Protein AF-A0A7S4MTE2-F1 (afdb_monomer)

Nearest PDB structures (foldseek):
  4dci-assembly1_B  TM=8.192E-01  e=6.283E+00  Parasynechococcus marenigrum WH 8102
  7nhn-assembly1_0  TM=3.299E-01  e=8.588E+00  Listeria monocytogenes EGD-e

Radius of gyration: 29.25 Å; Cα contacts (8 Å, |Δi|>4): 248; chains: 1; bounding box: 65×79×80 Å

Foldseek 3Di:
DDDDDDDDDDDDDDDDDDDDDDDDDDDDDDDDDDDDDDDDDDDDDDDDDDDDPPPDDDPPDPFDKFKFFWQDADQVQQKGFTQTPDQPDPPDGSVRGAIEGLVQAFEDPLVCVVVDPQGFIDDGGFMWMWGWDQDPVNPGIHTHHIDHPVSHGGFSDDPCQLVVLLVVLVVVLVVVLVVLVPDPVDDDPVVSVVSNVVSVVVSVVVSVVRVVVNVSSVVVSVVVPD

Sequence (226 aa):
DDCCCRSFAPLTHSASCGLFGPAIMIALTLQSVRFIAVRGFAARPSIAKCAAYSSSSITLSSAPEHNGRVKFFDRSKAYGFILPDEPEVVGVSAREGVFVHYNSIVHADDGLDDLGPFHPYLVRGERVRFSVEADEDGKGNRAQNVTFEDGSIVPTIRSGYAKGIAKSKKQRLGGLLLDFISDESVQTDEELLGKIREAAVSTQVEITLAEEREKKSLEVSSDSLE

Mean predicted aligned error: 15.89 Å

Solvent-accessible surface area (backbone atoms only — not comparable to full-atom values): 14418 Å² total; per-residue (Å²): 138,82,89,86,86,84,82,87,86,89,87,88,81,88,85,87,86,79,91,79,88,79,89,82,83,80,81,81,80,87,75,85,82,78,88,80,88,82,82,86,88,84,83,85,83,87,82,88,80,93,76,80,92,67,94,68,78,90,75,92,63,95,57,67,75,44,54,27,32,29,66,41,47,42,76,91,76,42,36,34,34,32,24,43,73,54,60,81,48,85,96,42,53,42,85,76,38,39,39,36,44,42,91,26,42,40,54,70,87,76,81,48,78,88,79,47,96,73,62,48,69,64,57,64,67,40,58,29,25,27,26,69,40,74,40,94,85,69,84,46,54,32,42,30,68,30,24,30,70,89,66,45,67,39,55,56,66,53,93,60,49,33,58,52,50,39,50,53,48,54,55,50,48,54,51,53,53,52,52,60,74,66,40,83,84,64,87,45,72,68,59,51,53,48,53,53,49,52,54,50,52,54,49,48,52,56,36,52,54,35,44,51,48,47,51,54,55,54,55,62,67,61,67,77,78,120

Structure (mmCIF, N/CA/C/O backbone):
data_AF-A0A7S4MTE2-F1
#
_entry.id   AF-A0A7S4MTE2-F1
#
loop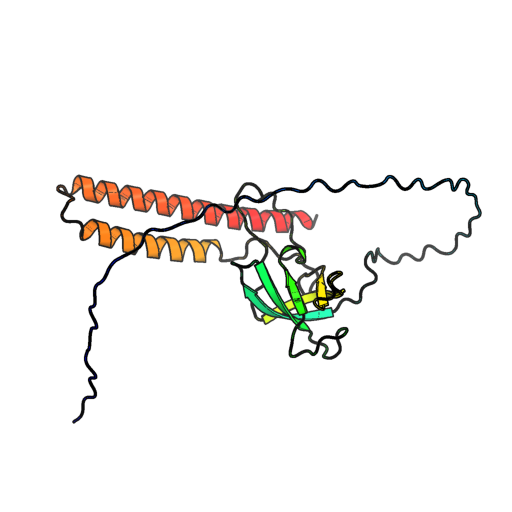_
_atom_site.group_PDB
_atom_site.id
_atom_site.type_symbol
_atom_site.label_atom_id
_atom_site.label_alt_id
_atom_site.label_comp_id
_atom_site.label_asym_id
_atom_site.label_entity_id
_atom_site.label_seq_id
_atom_site.pdbx_PDB_ins_code
_atom_site.Cartn_x
_atom_site.Cartn_y
_atom_site.Cartn_z
_atom_site.occupancy
_atom_site.B_iso_or_equiv
_atom_site.auth_seq_id
_atom_site.auth_comp_id
_atom_site.auth_asym_id
_atom_site.auth_atom_id
_atom_site.pdbx_PDB_model_num
ATOM 1 N N . ASP A 1 1 ? -10.803 -45.012 16.546 1.00 43.34 1 ASP A N 1
ATOM 2 C CA . ASP A 1 1 ? -9.537 -45.503 15.983 1.00 43.34 1 ASP A CA 1
ATOM 3 C C . ASP A 1 1 ? -8.706 -44.337 15.471 1.00 43.34 1 ASP A C 1
ATOM 5 O O . ASP A 1 1 ? -8.995 -43.783 14.420 1.00 43.34 1 ASP A O 1
ATOM 9 N N . ASP A 1 2 ? -7.787 -43.931 16.356 1.00 43.38 2 ASP A N 1
ATOM 10 C CA . ASP A 1 2 ? -6.545 -43.142 16.199 1.00 43.38 2 ASP A CA 1
ATOM 11 C C . ASP A 1 2 ? -6.641 -41.760 15.516 1.00 43.38 2 ASP A C 1
ATOM 13 O O . ASP A 1 2 ? -6.731 -41.654 14.301 1.00 43.38 2 ASP A O 1
ATOM 17 N N . CYS A 1 3 ? -6.683 -40.601 16.192 1.00 40.84 3 CYS A N 1
ATOM 18 C CA . CYS A 1 3 ? -5.944 -40.067 17.353 1.00 40.84 3 CYS A CA 1
ATOM 19 C C . CYS A 1 3 ? -4.416 -39.940 17.151 1.00 40.84 3 CYS A C 1
ATOM 21 O O . CYS A 1 3 ? -3.658 -40.840 17.486 1.00 40.84 3 CYS A O 1
ATOM 23 N N . CYS A 1 4 ? -3.957 -38.767 16.693 1.00 47.03 4 CYS A N 1
ATOM 24 C CA . CYS A 1 4 ? -2.561 -38.323 16.807 1.00 47.03 4 CYS A CA 1
ATOM 25 C C . CYS A 1 4 ? -2.506 -36.934 17.460 1.00 47.03 4 CYS A C 1
ATOM 27 O O . CYS A 1 4 ? -2.403 -35.903 16.799 1.00 47.03 4 CYS A O 1
ATOM 29 N N . CYS A 1 5 ? -2.581 -36.931 18.791 1.00 44.34 5 CYS A N 1
ATOM 30 C CA . CYS A 1 5 ? -2.112 -35.843 19.639 1.00 44.34 5 CYS A CA 1
ATOM 31 C C . CYS A 1 5 ? -0.582 -35.932 19.762 1.00 44.34 5 CYS A C 1
ATOM 33 O O . CYS A 1 5 ? -0.048 -37.005 20.045 1.00 44.34 5 CYS A O 1
ATOM 35 N N . ARG A 1 6 ? 0.132 -34.810 19.625 1.00 48.81 6 ARG A N 1
ATOM 36 C CA . ARG A 1 6 ? 1.510 -34.688 20.118 1.00 48.81 6 ARG A CA 1
ATOM 37 C C . ARG A 1 6 ? 1.606 -33.492 21.053 1.00 48.81 6 ARG A C 1
ATOM 39 O O . ARG A 1 6 ? 1.432 -32.348 20.648 1.00 48.81 6 ARG A O 1
ATOM 46 N N . SER A 1 7 ? 1.846 -33.825 22.313 1.00 53.12 7 SER A N 1
ATOM 47 C CA . SER A 1 7 ? 1.972 -32.937 23.458 1.00 53.12 7 SER A CA 1
ATOM 48 C C . SER A 1 7 ? 3.423 -32.491 23.677 1.00 53.12 7 SER A C 1
ATOM 50 O O . SER A 1 7 ? 4.348 -33.263 23.447 1.00 53.12 7 SER A O 1
ATOM 52 N N . PHE A 1 8 ? 3.552 -31.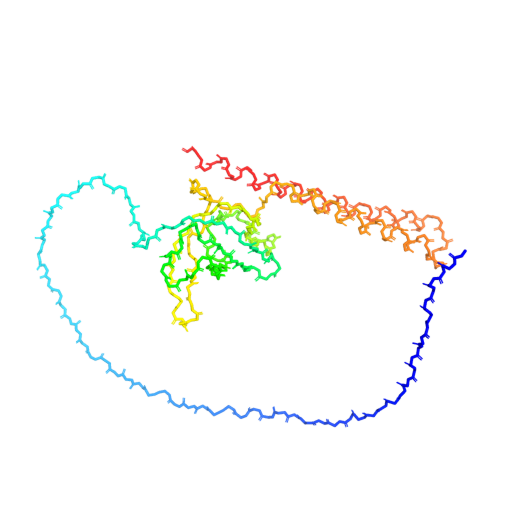258 24.176 1.00 43.00 8 PHE A N 1
ATOM 53 C CA . PHE A 1 8 ? 4.426 -30.777 25.260 1.00 43.00 8 PHE A CA 1
ATOM 54 C C . PHE A 1 8 ? 5.919 -31.154 25.330 1.00 43.00 8 PHE A C 1
ATOM 56 O O . PHE A 1 8 ? 6.275 -32.298 25.593 1.00 43.00 8 PHE A O 1
ATOM 63 N N . ALA A 1 9 ? 6.758 -30.110 25.383 1.00 50.19 9 ALA A N 1
ATOM 64 C CA . ALA A 1 9 ? 7.721 -29.911 26.476 1.00 50.19 9 ALA A CA 1
ATOM 65 C C . ALA A 1 9 ? 8.113 -28.415 26.604 1.00 50.19 9 ALA A C 1
ATOM 67 O O . ALA A 1 9 ? 8.412 -27.791 25.583 1.00 50.19 9 ALA A O 1
ATOM 68 N N . PRO A 1 10 ? 8.137 -27.833 27.821 1.00 57.53 10 PRO A N 1
ATOM 69 C CA . PRO A 1 10 ? 8.705 -26.516 28.099 1.00 57.53 10 PRO A CA 1
ATOM 70 C C . PRO A 1 10 ? 10.166 -26.642 28.568 1.00 57.53 10 PRO A C 1
ATOM 72 O O . PRO A 1 10 ? 10.510 -27.567 29.301 1.00 57.53 10 PRO A O 1
ATOM 75 N N . LEU A 1 11 ? 11.023 -25.691 28.190 1.00 57.66 11 LEU A N 1
ATOM 76 C CA . LEU A 1 11 ? 12.369 -25.548 28.753 1.00 57.66 11 LEU A CA 1
ATOM 77 C C . LEU A 1 11 ? 12.493 -24.194 29.454 1.00 57.66 11 LEU A C 1
ATOM 79 O O . LEU A 1 11 ? 12.465 -23.138 28.829 1.00 57.66 11 LEU A O 1
ATOM 83 N N . THR A 1 12 ? 12.623 -24.266 30.774 1.00 58.47 12 THR A N 1
ATOM 84 C CA . THR A 1 12 ? 12.989 -23.192 31.700 1.00 58.47 12 THR A CA 1
ATOM 85 C C . THR A 1 12 ? 14.480 -23.281 32.020 1.00 58.47 12 THR A C 1
ATOM 87 O O . THR A 1 12 ? 14.890 -24.339 32.468 1.00 58.47 12 THR A O 1
ATOM 90 N N . HIS A 1 13 ? 15.255 -22.202 31.877 1.00 51.62 13 HIS A N 1
ATOM 91 C CA . HIS A 1 13 ? 16.518 -21.880 32.587 1.00 51.62 13 HIS A CA 1
ATOM 92 C C . HIS A 1 13 ? 16.796 -20.390 32.261 1.00 51.62 13 HIS A C 1
ATOM 94 O O . HIS A 1 13 ? 16.795 -20.035 31.089 1.00 51.62 13 HIS A O 1
ATOM 100 N N . SER A 1 14 ? 16.738 -19.417 33.182 1.00 47.09 14 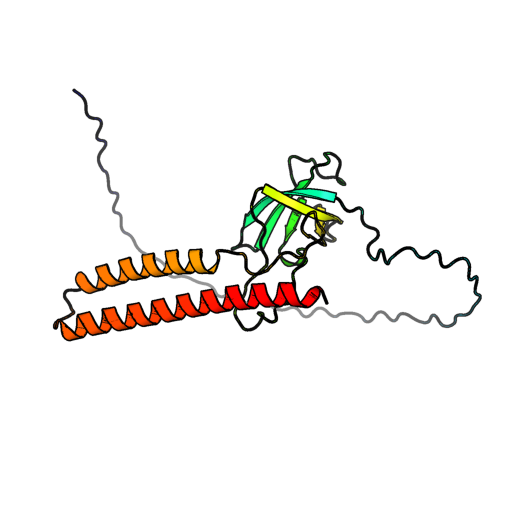SER A N 1
ATOM 101 C CA . SER A 1 14 ? 17.604 -19.110 34.341 1.00 47.09 14 SER A CA 1
ATOM 102 C C . SER A 1 14 ? 19.050 -18.727 33.978 1.00 47.09 14 SER A C 1
ATOM 104 O O . SER A 1 14 ? 19.673 -19.428 33.189 1.00 47.09 14 SER A O 1
ATOM 106 N N . ALA A 1 15 ? 19.556 -17.683 34.663 1.00 45.25 15 ALA A N 1
ATOM 107 C CA . ALA A 1 15 ? 20.905 -17.071 34.674 1.00 45.25 15 ALA A CA 1
ATOM 108 C C . ALA A 1 15 ? 21.107 -15.907 33.669 1.00 45.25 15 ALA A C 1
ATOM 110 O O . ALA A 1 15 ? 21.032 -16.107 32.466 1.00 45.25 15 ALA A O 1
ATOM 111 N N . SER A 1 16 ? 21.161 -14.625 34.067 1.00 43.81 16 SER A N 1
ATOM 112 C CA . SER A 1 16 ? 22.117 -13.880 34.923 1.00 43.81 16 SER A CA 1
ATOM 113 C C . SER A 1 16 ? 23.414 -13.442 34.220 1.00 43.81 16 SER A C 1
ATOM 115 O O . SER A 1 16 ? 24.057 -14.261 33.574 1.00 43.81 16 SER A O 1
ATOM 117 N N . CYS A 1 17 ? 23.837 -12.207 34.538 1.00 35.25 17 CYS A N 1
ATOM 118 C CA . CYS A 1 17 ? 25.216 -11.673 34.588 1.00 35.25 17 CYS A CA 1
ATOM 119 C C . CYS A 1 17 ? 25.735 -10.754 33.460 1.00 35.25 17 CYS A C 1
ATOM 121 O O . CYS A 1 17 ? 25.677 -11.083 32.283 1.00 35.25 17 CYS A O 1
ATOM 123 N N . GLY A 1 18 ? 26.377 -9.659 33.915 1.00 39.78 18 GLY A N 1
ATOM 124 C CA . GLY A 1 18 ? 27.396 -8.842 33.222 1.00 39.78 18 GLY A CA 1
ATOM 125 C C . GLY A 1 18 ? 26.823 -7.656 32.439 1.00 39.78 18 GLY A C 1
ATOM 126 O O . GLY A 1 18 ? 26.222 -7.874 31.402 1.00 39.78 18 GLY A O 1
ATOM 127 N N . LEU A 1 19 ? 26.879 -6.378 32.847 1.00 49.88 19 LEU A N 1
ATOM 128 C CA . LEU A 1 19 ? 28.029 -5.563 33.282 1.00 49.88 19 LEU A CA 1
ATOM 129 C C . LEU A 1 19 ? 29.268 -5.785 32.399 1.00 49.88 19 LEU A C 1
ATOM 131 O O . LEU A 1 19 ? 29.894 -6.829 32.514 1.00 49.88 19 LEU A O 1
ATOM 135 N N . PHE A 1 20 ? 29.582 -4.801 31.544 1.00 40.59 20 PHE A N 1
ATOM 136 C CA . PHE A 1 20 ? 30.893 -4.163 31.284 1.00 40.59 20 PHE A CA 1
ATOM 137 C C . PHE A 1 20 ? 30.905 -3.493 29.886 1.00 40.59 20 PHE A C 1
ATOM 139 O O . PHE A 1 20 ? 30.390 -4.053 28.927 1.00 40.59 20 PHE A O 1
ATOM 146 N N . GLY A 1 21 ? 31.432 -2.257 29.817 1.00 41.44 21 GLY A N 1
ATOM 147 C CA . GLY A 1 21 ? 31.442 -1.340 28.655 1.00 41.44 21 GLY A CA 1
ATOM 148 C C . GLY A 1 21 ? 32.380 -1.740 27.493 1.00 41.44 21 GLY A C 1
ATOM 149 O O . GLY A 1 21 ? 32.611 -2.933 27.332 1.00 41.44 21 GLY A O 1
ATOM 150 N N . PRO A 1 22 ? 32.957 -0.815 26.681 1.00 56.94 22 PRO A N 1
ATOM 151 C CA . PRO A 1 22 ? 33.240 0.600 26.951 1.00 56.94 22 PRO A CA 1
ATOM 152 C C . PRO A 1 22 ? 32.769 1.606 25.875 1.00 56.94 22 PRO A C 1
ATOM 154 O O . PRO A 1 22 ? 32.421 1.272 24.745 1.00 56.94 22 PRO A O 1
ATOM 157 N N . ALA A 1 23 ? 32.822 2.880 26.271 1.00 44.94 23 ALA A N 1
ATOM 158 C CA . ALA A 1 23 ? 32.661 4.060 25.435 1.00 44.94 23 ALA A CA 1
ATOM 159 C C . ALA A 1 23 ? 33.652 4.072 24.257 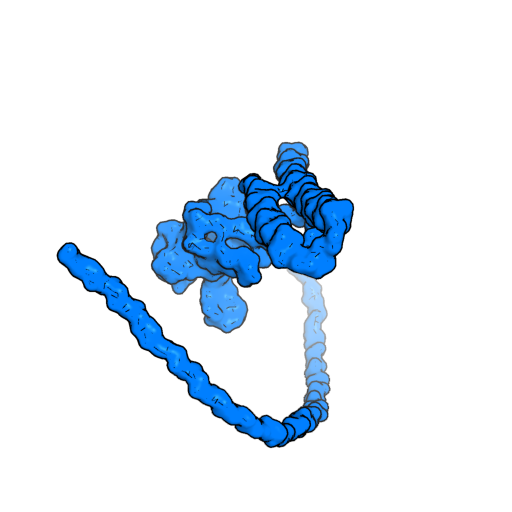1.00 44.94 23 ALA A C 1
ATOM 161 O O . ALA A 1 23 ? 34.869 4.028 24.444 1.00 44.94 23 ALA A O 1
ATOM 162 N N . ILE A 1 24 ? 33.114 4.179 23.044 1.00 46.19 24 ILE A N 1
ATOM 163 C CA . ILE A 1 24 ? 33.883 4.379 21.817 1.00 46.19 24 ILE A CA 1
ATOM 164 C C . ILE A 1 24 ? 34.083 5.888 21.643 1.00 46.19 24 ILE A C 1
ATOM 166 O O . ILE A 1 24 ? 33.182 6.614 21.230 1.00 46.19 24 ILE A O 1
ATOM 170 N N . MET A 1 25 ? 35.280 6.355 21.996 1.00 43.59 25 MET A N 1
ATOM 171 C CA . MET A 1 25 ? 35.788 7.683 21.655 1.00 43.59 25 MET A CA 1
ATOM 172 C C . MET A 1 25 ? 36.125 7.710 20.160 1.00 43.59 25 MET A C 1
ATOM 174 O O . MET A 1 25 ? 37.144 7.165 19.739 1.00 43.59 25 MET A O 1
ATOM 178 N N . ILE A 1 26 ? 35.267 8.334 19.352 1.00 55.59 26 ILE A N 1
ATOM 179 C CA . ILE A 1 26 ? 35.536 8.581 17.932 1.00 55.59 26 ILE A CA 1
ATOM 180 C C . ILE A 1 26 ? 36.350 9.874 17.822 1.00 55.59 26 ILE A C 1
ATOM 182 O O . ILE A 1 26 ? 35.836 10.974 18.018 1.00 55.59 26 ILE A O 1
ATOM 186 N N . ALA A 1 27 ? 37.639 9.728 17.518 1.00 45.78 27 ALA A N 1
ATOM 187 C CA . ALA A 1 27 ? 38.525 10.823 17.151 1.00 45.78 27 ALA A CA 1
ATOM 188 C C . ALA A 1 27 ? 38.209 11.284 15.716 1.00 45.78 27 ALA A C 1
ATOM 190 O O . ALA A 1 27 ? 38.446 10.557 14.753 1.00 45.78 27 ALA A O 1
ATOM 191 N N . LEU A 1 28 ? 37.673 12.496 15.573 1.00 49.16 28 LEU A N 1
ATOM 192 C CA . LEU A 1 28 ? 37.482 13.157 14.282 1.00 49.16 28 LEU A CA 1
ATOM 193 C C . LEU A 1 28 ? 38.792 13.829 13.857 1.00 49.16 28 LEU A C 1
ATOM 195 O O . LEU A 1 28 ? 39.159 14.891 14.359 1.00 49.16 28 LEU A O 1
ATOM 199 N N . THR A 1 29 ? 39.504 13.211 12.919 1.00 50.41 29 THR A N 1
ATOM 200 C CA . THR A 1 29 ? 40.633 13.836 12.224 1.00 50.41 29 THR A CA 1
ATOM 201 C C . THR A 1 29 ? 40.115 14.718 11.092 1.00 50.41 29 THR A C 1
ATOM 203 O O . THR A 1 29 ? 39.653 14.222 10.066 1.00 50.41 29 THR A O 1
ATOM 206 N N . LEU A 1 30 ? 40.209 16.035 11.281 1.00 50.91 30 LEU A N 1
ATOM 207 C CA . LEU A 1 30 ? 40.003 17.050 10.247 1.00 50.91 30 LEU A CA 1
ATOM 208 C C . LEU A 1 30 ? 41.128 16.951 9.207 1.00 50.91 30 LEU A C 1
ATOM 210 O O . LEU A 1 30 ? 42.258 17.365 9.463 1.00 50.91 30 LEU A O 1
ATOM 214 N N . GLN A 1 31 ? 40.824 16.392 8.036 1.00 51.88 31 GLN A N 1
ATOM 215 C CA . GLN A 1 31 ? 41.716 16.411 6.880 1.00 51.88 31 GLN A CA 1
ATOM 216 C C . GLN A 1 31 ? 41.381 17.584 5.956 1.00 51.88 31 GLN A C 1
ATOM 218 O O . GLN A 1 31 ? 40.255 17.762 5.497 1.00 51.88 31 GLN A O 1
ATOM 223 N N . SER A 1 32 ? 42.415 18.385 5.716 1.00 48.09 32 SER A N 1
ATOM 224 C CA . SER A 1 32 ? 42.468 19.565 4.865 1.00 48.09 32 SER A CA 1
ATOM 225 C C . SER A 1 32 ? 42.011 19.300 3.431 1.00 48.09 32 SER A C 1
ATOM 227 O O . SER A 1 32 ? 42.613 18.496 2.720 1.00 48.09 32 SER A O 1
ATOM 229 N N . VAL A 1 33 ? 41.032 20.073 2.959 1.00 53.56 33 VAL A N 1
ATOM 230 C CA . VAL A 1 33 ? 40.687 20.145 1.535 1.00 53.56 33 VAL A CA 1
ATOM 231 C C . VAL A 1 33 ? 41.508 21.261 0.890 1.00 53.56 33 VAL A C 1
ATOM 233 O O . VAL A 1 33 ? 41.420 22.430 1.265 1.00 53.56 33 VAL A O 1
ATOM 236 N N . ARG A 1 34 ? 42.358 20.879 -0.067 1.00 48.22 34 ARG A N 1
ATOM 237 C CA . ARG A 1 34 ? 43.147 21.793 -0.897 1.00 48.22 34 ARG A CA 1
ATOM 238 C C . ARG A 1 34 ? 42.258 22.395 -1.987 1.00 48.22 34 ARG A C 1
ATOM 240 O O . ARG A 1 34 ? 41.641 21.669 -2.758 1.00 48.22 34 ARG A O 1
ATOM 247 N N . PHE A 1 35 ? 42.252 23.723 -2.060 1.00 36.75 35 PHE A N 1
ATOM 248 C CA . PHE A 1 35 ? 41.697 24.513 -3.158 1.00 36.75 35 PHE A CA 1
ATOM 249 C C . PHE A 1 35 ? 42.414 24.178 -4.475 1.00 36.75 35 PHE A C 1
ATOM 251 O O . PHE A 1 35 ? 43.616 24.413 -4.605 1.00 36.75 35 PHE A O 1
ATOM 258 N N . ILE A 1 36 ? 41.672 23.674 -5.463 1.00 47.00 36 ILE A N 1
ATOM 259 C CA . ILE A 1 36 ? 42.116 23.607 -6.860 1.00 47.00 36 ILE A CA 1
ATOM 260 C C . ILE A 1 36 ? 41.435 24.752 -7.608 1.00 47.00 36 ILE A C 1
ATOM 262 O O . ILE A 1 36 ? 40.215 24.793 -7.749 1.00 47.00 36 ILE A O 1
ATOM 266 N N . ALA A 1 37 ? 42.248 25.704 -8.061 1.00 42.09 37 ALA A N 1
ATOM 267 C CA . ALA A 1 37 ? 41.842 26.807 -8.915 1.00 42.09 37 ALA A CA 1
ATOM 268 C C . ALA A 1 37 ? 41.703 26.325 -10.367 1.00 42.09 37 ALA A C 1
ATOM 270 O O . ALA A 1 37 ? 42.679 25.860 -10.956 1.00 42.09 37 ALA A O 1
ATOM 271 N N . VAL A 1 38 ? 40.521 26.490 -10.965 1.00 44.06 38 VAL A N 1
ATOM 272 C CA . VAL A 1 38 ? 40.316 26.325 -12.411 1.00 44.06 38 VAL A CA 1
ATOM 273 C C . VAL A 1 38 ? 40.158 27.707 -13.034 1.00 44.06 38 VAL A C 1
ATOM 275 O O . VAL A 1 38 ? 39.248 28.467 -12.710 1.00 44.06 38 VAL A O 1
ATOM 278 N N . ARG A 1 39 ? 41.103 28.045 -13.912 1.00 41.47 39 ARG A N 1
ATOM 279 C CA . ARG A 1 39 ? 41.103 29.258 -14.729 1.00 41.47 39 ARG A CA 1
ATOM 280 C C . ARG A 1 39 ? 40.249 29.049 -15.982 1.00 41.47 39 ARG A C 1
ATOM 282 O O . ARG A 1 39 ? 40.490 28.110 -16.725 1.00 41.47 39 ARG A O 1
ATOM 289 N N . GLY A 1 40 ? 39.352 30.006 -16.222 1.00 41.69 40 GLY A N 1
ATOM 290 C CA . GLY A 1 40 ? 39.133 30.671 -17.510 1.00 41.69 40 GLY A CA 1
ATOM 291 C C . GLY A 1 40 ? 38.648 29.841 -18.699 1.00 41.69 40 GLY A C 1
ATOM 292 O O . GLY A 1 40 ? 39.446 29.216 -19.385 1.00 41.69 40 GLY A O 1
ATOM 293 N N . PHE A 1 41 ? 37.377 30.016 -19.067 1.00 37.34 41 PHE A N 1
ATOM 294 C CA . PHE A 1 41 ? 36.973 29.940 -20.469 1.00 37.34 41 PHE A CA 1
ATOM 295 C C . PHE A 1 41 ? 35.882 30.977 -20.738 1.00 37.34 41 PHE A C 1
ATOM 297 O O . PHE A 1 41 ? 34.762 30.878 -20.241 1.00 37.34 41 PHE A O 1
ATOM 304 N N . ALA A 1 42 ? 36.252 32.020 -21.475 1.00 45.31 42 ALA A N 1
ATOM 305 C CA . ALA A 1 42 ? 35.349 33.050 -21.954 1.00 45.31 42 ALA A CA 1
ATOM 306 C C . ALA A 1 42 ? 35.087 32.857 -23.455 1.00 45.31 42 ALA A C 1
ATOM 308 O O . ALA A 1 42 ? 35.985 32.465 -24.195 1.00 45.31 42 ALA A O 1
ATOM 309 N N . ALA A 1 43 ? 33.877 33.260 -23.852 1.00 37.84 43 ALA A N 1
ATOM 310 C CA . ALA A 1 43 ? 33.432 33.677 -25.187 1.00 37.84 43 ALA A CA 1
ATOM 311 C C . ALA A 1 43 ? 32.888 32.621 -26.187 1.00 37.84 43 ALA A C 1
ATOM 313 O O . ALA A 1 43 ? 33.606 31.901 -26.872 1.00 37.84 43 ALA A O 1
ATOM 314 N N . ARG A 1 44 ? 31.551 32.668 -26.318 1.00 44.00 44 ARG A N 1
ATOM 315 C CA . ARG A 1 44 ? 30.703 32.490 -27.528 1.00 44.00 44 ARG A CA 1
ATOM 316 C C . ARG A 1 44 ? 31.034 33.582 -28.590 1.00 44.00 44 ARG A C 1
ATOM 318 O O . ARG A 1 44 ? 31.591 34.586 -28.142 1.00 44.00 44 ARG A O 1
ATOM 325 N N . PRO A 1 45 ? 30.651 33.515 -29.905 1.00 54.75 45 PRO A N 1
ATOM 326 C CA . PRO A 1 45 ? 29.265 33.251 -30.369 1.00 54.75 45 PRO A CA 1
ATOM 327 C C . PRO A 1 45 ? 28.992 32.699 -31.804 1.00 54.75 45 PRO A C 1
ATOM 329 O O . PRO A 1 45 ? 29.839 32.727 -32.685 1.00 54.75 45 PRO A O 1
ATOM 332 N N . SER A 1 46 ? 27.701 32.363 -32.021 1.00 45.59 46 SER A N 1
ATOM 333 C CA . SER A 1 46 ? 26.891 32.351 -33.274 1.00 45.59 46 SER A CA 1
ATOM 334 C C . SER A 1 46 ? 27.308 31.379 -34.401 1.00 45.59 46 SER A C 1
ATOM 336 O O . SER A 1 46 ? 28.482 31.178 -34.645 1.00 45.59 46 SER A O 1
ATOM 338 N N . ILE A 1 47 ? 26.423 30.700 -35.142 1.00 52.53 47 ILE A N 1
ATOM 339 C CA . ILE A 1 47 ? 25.323 31.204 -35.983 1.00 52.53 47 ILE A CA 1
ATOM 340 C C . ILE A 1 47 ? 24.271 30.096 -36.187 1.00 52.53 47 ILE A C 1
ATOM 342 O O . ILE A 1 47 ? 24.574 28.906 -36.223 1.00 52.53 47 ILE A O 1
ATOM 346 N N . ALA A 1 48 ? 23.030 30.548 -36.342 1.00 49.62 48 ALA A N 1
ATOM 347 C CA . ALA A 1 48 ? 21.805 29.809 -36.593 1.00 49.62 48 ALA A CA 1
ATOM 348 C C . ALA A 1 48 ? 21.809 28.881 -37.823 1.00 49.62 48 ALA A C 1
ATOM 350 O O . ALA A 1 48 ? 22.347 29.207 -38.881 1.00 49.62 48 ALA A O 1
ATOM 351 N N . LYS A 1 49 ? 21.022 27.806 -37.719 1.00 44.34 49 LYS A N 1
ATOM 352 C CA . LYS A 1 49 ? 20.225 27.278 -38.831 1.00 44.34 49 LYS A CA 1
ATOM 353 C C . LYS A 1 49 ? 18.892 26.772 -38.287 1.00 44.34 49 LYS A C 1
ATOM 355 O O . LYS A 1 49 ? 18.819 25.719 -37.667 1.00 44.34 49 LYS A O 1
ATOM 360 N N . CYS A 1 50 ? 17.854 27.571 -38.510 1.00 38.66 50 CYS A N 1
ATOM 361 C CA . CYS A 1 50 ? 16.466 27.161 -38.374 1.00 38.66 50 CYS A CA 1
ATOM 362 C C . CYS A 1 50 ? 16.132 26.222 -39.537 1.00 38.66 50 CYS A C 1
ATOM 364 O O . CYS A 1 50 ? 16.269 26.611 -40.697 1.00 38.66 50 CYS A O 1
ATOM 366 N N . ALA A 1 51 ? 15.682 25.011 -39.231 1.00 45.22 51 ALA A N 1
ATOM 367 C CA . ALA A 1 51 ? 15.013 24.144 -40.185 1.00 45.22 51 ALA A CA 1
ATOM 368 C C . ALA A 1 51 ? 13.892 23.389 -39.461 1.00 45.22 51 ALA A C 1
ATOM 370 O O . ALA A 1 51 ? 14.143 22.692 -38.487 1.00 45.22 51 ALA A O 1
ATOM 371 N N . ALA A 1 52 ? 12.674 23.581 -39.973 1.00 44.62 52 ALA A N 1
ATOM 372 C CA . ALA A 1 52 ? 11.487 22.746 -39.804 1.00 44.62 52 ALA A CA 1
ATOM 373 C C . ALA A 1 52 ? 11.034 22.431 -38.364 1.00 44.62 52 ALA A C 1
ATOM 375 O O . ALA A 1 52 ? 11.332 21.383 -37.799 1.00 44.62 52 ALA A O 1
ATOM 376 N N . TYR A 1 53 ? 10.178 23.307 -37.831 1.00 45.09 53 TYR A N 1
ATOM 377 C CA . TYR A 1 53 ? 9.216 22.959 -36.786 1.00 45.09 53 TYR A CA 1
ATOM 378 C C . TYR A 1 53 ? 8.148 22.045 -37.408 1.00 45.09 53 TYR A C 1
ATOM 380 O O . TYR A 1 53 ? 7.132 22.504 -37.926 1.00 45.09 53 TYR A O 1
ATOM 388 N N . SER A 1 54 ? 8.448 20.748 -37.455 1.00 53.25 54 SER A N 1
ATOM 389 C CA . SER A 1 54 ? 7.437 19.704 -37.592 1.00 53.25 54 SER A CA 1
ATOM 390 C C . SER A 1 54 ? 6.749 19.591 -36.241 1.00 53.25 54 SER A C 1
ATOM 392 O O . SER A 1 54 ? 7.410 19.327 -35.239 1.00 53.25 54 SER A O 1
ATOM 394 N N . SER A 1 55 ? 5.444 19.833 -36.216 1.00 56.19 55 SER A N 1
ATOM 395 C CA . SER A 1 55 ? 4.575 19.748 -35.045 1.00 56.19 55 SER A CA 1
ATOM 396 C C . SER A 1 55 ? 4.486 18.305 -34.537 1.00 56.19 55 SER A C 1
ATOM 398 O O . SER A 1 55 ? 3.501 17.612 -34.768 1.00 56.19 55 SER A O 1
ATOM 400 N N . SER A 1 56 ? 5.534 17.848 -33.862 1.00 48.81 56 SER A N 1
ATOM 401 C CA . SER A 1 56 ? 5.539 16.617 -33.085 1.00 48.81 56 SER A CA 1
ATOM 402 C C . SER A 1 56 ? 5.595 17.019 -31.620 1.00 48.81 56 SER A C 1
ATOM 404 O O . SER A 1 56 ? 6.527 17.685 -31.172 1.00 48.81 56 SER A O 1
ATOM 406 N N . SER A 1 57 ? 4.527 16.669 -30.917 1.00 51.50 57 SER A N 1
ATOM 407 C CA . SER A 1 57 ? 4.329 16.798 -29.479 1.00 51.50 57 SER A CA 1
ATOM 408 C C . SER A 1 57 ? 5.590 16.493 -28.665 1.00 51.50 57 SER A C 1
ATOM 410 O O . SER A 1 57 ? 6.348 15.580 -28.975 1.00 51.50 57 SER A O 1
ATOM 412 N N . ILE A 1 58 ? 5.772 17.264 -27.600 1.00 47.75 58 ILE A N 1
ATOM 413 C CA . ILE A 1 58 ? 6.869 17.232 -26.632 1.00 47.75 58 ILE A CA 1
ATOM 414 C C . ILE A 1 58 ? 7.147 15.791 -26.150 1.00 47.75 58 ILE A C 1
ATOM 416 O O . ILE A 1 58 ? 6.404 15.261 -25.335 1.00 47.75 58 ILE A O 1
ATOM 420 N N . THR A 1 59 ? 8.230 15.162 -26.614 1.00 48.25 59 THR A N 1
ATOM 421 C CA . THR A 1 59 ? 8.797 13.938 -26.015 1.00 48.25 59 THR A CA 1
ATOM 422 C C . THR A 1 59 ? 10.042 14.321 -25.217 1.00 48.25 59 THR A C 1
ATOM 424 O O . THR A 1 59 ? 11.161 14.279 -25.728 1.00 48.25 59 THR A O 1
ATOM 427 N N . LEU A 1 60 ? 9.853 14.760 -23.972 1.00 50.47 60 LEU A N 1
ATOM 428 C CA . LEU A 1 60 ? 10.941 15.080 -23.040 1.00 50.47 60 LEU A CA 1
ATOM 429 C C . LEU A 1 60 ? 11.205 13.908 -22.079 1.00 50.47 60 LEU A C 1
ATOM 431 O O . LEU A 1 60 ? 11.108 14.045 -20.871 1.00 50.47 60 LEU A O 1
ATOM 435 N N . SER A 1 61 ? 11.556 12.750 -22.643 1.00 49.84 61 SER A N 1
ATOM 436 C CA . SER A 1 61 ? 12.592 11.837 -22.134 1.00 49.84 61 SER A CA 1
ATOM 437 C C . SER A 1 61 ? 12.904 10.861 -23.275 1.00 49.84 61 SER A C 1
ATOM 439 O O . SER A 1 61 ? 11.993 10.284 -23.861 1.00 49.84 61 SER A O 1
ATOM 441 N N . SER A 1 62 ? 14.161 10.735 -23.697 1.00 57.44 62 SER A N 1
ATOM 442 C CA . SER A 1 62 ? 14.523 9.903 -24.859 1.00 57.44 62 SER A CA 1
ATOM 443 C C . SER A 1 62 ? 14.706 8.422 -24.501 1.00 57.44 62 SER A C 1
ATOM 445 O O . SER A 1 62 ? 15.379 7.697 -25.237 1.00 57.44 62 SER A O 1
ATOM 447 N N . ALA A 1 63 ? 14.206 7.993 -23.340 1.00 69.69 63 ALA A N 1
ATOM 448 C CA . ALA A 1 63 ? 14.295 6.615 -22.888 1.00 69.69 63 ALA A CA 1
ATOM 449 C C . ALA A 1 63 ? 13.134 5.805 -23.491 1.00 69.69 63 ALA A C 1
ATOM 451 O O . ALA A 1 63 ? 12.009 6.305 -23.531 1.00 69.69 63 ALA A O 1
ATOM 452 N N . PRO A 1 64 ? 13.379 4.578 -23.980 1.00 85.00 64 PRO A N 1
ATOM 453 C CA . PRO A 1 64 ? 12.312 3.722 -24.480 1.00 85.00 64 PRO A CA 1
ATOM 454 C C . PRO A 1 64 ? 11.306 3.426 -23.360 1.00 85.00 64 PRO A C 1
ATOM 456 O O . PRO A 1 64 ? 11.680 3.032 -22.252 1.00 85.00 64 PRO A O 1
ATOM 459 N N . GLU A 1 65 ? 10.027 3.648 -23.654 1.00 89.88 65 GLU A N 1
ATOM 460 C CA . GLU A 1 65 ? 8.925 3.259 -22.780 1.00 89.88 65 GLU A CA 1
ATOM 461 C C . GLU A 1 65 ? 8.612 1.776 -22.982 1.00 89.88 65 GLU A C 1
ATOM 463 O O . GLU A 1 65 ? 8.574 1.273 -24.106 1.00 89.88 65 GLU A O 1
ATOM 468 N N . HIS A 1 66 ? 8.354 1.082 -21.881 1.00 92.81 66 HIS A N 1
ATOM 469 C CA . HIS A 1 66 ? 8.026 -0.331 -21.851 1.00 92.81 66 HIS A CA 1
ATOM 470 C C . HIS A 1 66 ? 6.733 -0.556 -21.073 1.00 92.81 66 HIS A C 1
ATOM 472 O O . HIS A 1 66 ? 6.421 0.156 -20.116 1.00 92.81 66 HIS A O 1
ATOM 478 N N . ASN A 1 67 ? 6.000 -1.594 -21.468 1.00 94.56 67 ASN A N 1
ATOM 479 C CA . ASN A 1 67 ? 4.822 -2.063 -20.751 1.00 94.56 67 ASN A CA 1
ATOM 480 C C . ASN A 1 67 ? 5.165 -3.306 -19.928 1.00 94.56 67 ASN A C 1
ATOM 482 O O . ASN A 1 67 ? 6.018 -4.122 -20.294 1.00 94.56 67 ASN A O 1
ATOM 486 N N . GLY A 1 68 ? 4.479 -3.469 -18.804 1.00 94.50 68 GLY A N 1
ATOM 487 C CA . GLY A 1 68 ? 4.664 -4.633 -17.95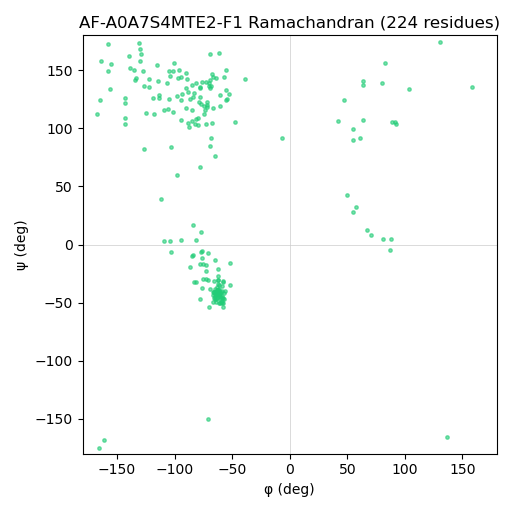8 1.00 94.50 68 GLY A CA 1
ATOM 488 C C . GLY A 1 68 ? 3.571 -4.818 -16.925 1.00 94.50 68 GLY A C 1
ATOM 489 O O . GLY A 1 68 ? 2.569 -4.102 -16.878 1.00 94.50 68 GLY A O 1
ATOM 490 N N . ARG A 1 69 ? 3.784 -5.820 -16.075 1.00 95.81 69 ARG A N 1
ATOM 491 C CA . ARG A 1 69 ? 2.888 -6.196 -14.988 1.00 95.81 69 ARG A CA 1
ATOM 492 C C . ARG A 1 69 ? 3.573 -6.167 -13.644 1.00 95.81 69 ARG A C 1
ATOM 494 O O . ARG A 1 69 ? 4.653 -6.719 -13.461 1.00 95.81 69 ARG A O 1
ATOM 501 N N . VAL A 1 70 ? 2.899 -5.602 -12.657 1.00 96.44 70 VAL A N 1
ATOM 502 C CA . VAL A 1 70 ? 3.424 -5.512 -11.293 1.00 96.44 70 VAL A CA 1
ATOM 503 C C . VAL A 1 70 ? 3.524 -6.911 -10.681 1.00 96.44 70 VAL A C 1
ATOM 505 O O . VAL A 1 70 ? 2.518 -7.598 -10.485 1.00 96.44 70 VAL A O 1
ATOM 508 N N . LYS A 1 71 ? 4.743 -7.341 -10.339 1.00 95.38 71 LYS A N 1
ATOM 509 C CA . LYS A 1 71 ? 5.002 -8.619 -9.657 1.00 95.38 71 LYS A CA 1
ATOM 510 C C . LYS A 1 71 ? 4.503 -8.559 -8.222 1.00 95.38 71 LYS A C 1
ATOM 512 O O . LYS A 1 71 ? 3.741 -9.417 -7.776 1.00 95.38 71 LYS A O 1
ATOM 517 N N . PHE A 1 72 ? 4.969 -7.544 -7.506 1.00 95.62 72 PHE A N 1
ATOM 518 C CA . PHE A 1 72 ? 4.579 -7.203 -6.149 1.00 95.62 72 PHE A CA 1
ATOM 519 C C . PHE A 1 72 ? 5.038 -5.778 -5.838 1.00 95.62 72 PHE A C 1
ATOM 521 O O . PHE A 1 72 ? 5.989 -5.282 -6.443 1.00 95.62 72 PHE A O 1
ATOM 528 N N . PHE A 1 73 ? 4.391 -5.160 -4.858 1.00 95.62 73 PHE A N 1
ATOM 529 C CA . PHE A 1 73 ? 4.789 -3.882 -4.287 1.00 95.62 73 PHE A CA 1
ATOM 530 C C . PHE A 1 73 ? 4.511 -3.930 -2.785 1.00 95.62 73 PHE A C 1
ATOM 532 O O . PHE A 1 73 ? 3.403 -4.274 -2.368 1.00 95.62 73 PHE A O 1
ATOM 539 N N . ASP A 1 74 ? 5.523 -3.645 -1.973 1.00 93.50 74 ASP A N 1
ATOM 540 C CA . ASP A 1 74 ? 5.398 -3.595 -0.520 1.00 93.50 74 ASP A CA 1
ATOM 541 C C . ASP A 1 74 ? 5.128 -2.150 -0.096 1.00 93.50 74 ASP A C 1
ATOM 543 O O . ASP A 1 74 ? 6.018 -1.300 -0.133 1.00 93.50 74 ASP A O 1
ATOM 547 N N . ARG A 1 75 ? 3.890 -1.872 0.325 1.00 89.25 75 ARG A N 1
ATOM 548 C CA . ARG A 1 75 ? 3.470 -0.530 0.753 1.00 89.25 75 ARG A CA 1
ATOM 549 C C . ARG A 1 75 ? 4.246 -0.033 1.975 1.00 89.25 75 ARG A C 1
ATOM 551 O O . ARG A 1 75 ? 4.457 1.166 2.095 1.00 89.25 75 ARG A O 1
ATOM 558 N N . SER A 1 76 ? 4.680 -0.928 2.862 1.00 86.81 76 SER A N 1
ATOM 559 C CA . SER A 1 76 ? 5.405 -0.552 4.081 1.00 86.81 76 SER A CA 1
ATOM 560 C C . SER A 1 76 ? 6.848 -0.154 3.790 1.00 86.81 76 SER A C 1
ATOM 562 O O . SER A 1 76 ? 7.419 0.653 4.515 1.00 86.81 76 SER A O 1
ATOM 564 N N . LYS A 1 77 ? 7.445 -0.733 2.743 1.00 91.12 77 LYS A N 1
ATOM 565 C CA . LYS A 1 77 ? 8.833 -0.458 2.343 1.00 91.12 77 LYS A CA 1
ATOM 566 C C . LYS A 1 77 ? 8.953 0.455 1.123 1.00 91.12 77 LYS A C 1
ATOM 568 O O . LYS A 1 77 ? 10.064 0.822 0.760 1.00 91.12 77 LYS A O 1
ATOM 573 N N . ALA A 1 78 ? 7.827 0.789 0.498 1.00 92.50 78 ALA A N 1
ATOM 574 C CA . ALA A 1 78 ? 7.717 1.694 -0.639 1.00 92.50 78 ALA A CA 1
ATOM 575 C C . ALA A 1 78 ? 8.556 1.282 -1.873 1.00 92.50 78 ALA A C 1
ATOM 577 O O . ALA A 1 78 ? 9.027 2.128 -2.637 1.00 92.50 78 ALA A O 1
ATOM 578 N N . TYR A 1 79 ? 8.720 -0.029 -2.085 1.00 94.38 79 TYR A N 1
ATOM 579 C CA . TYR A 1 79 ? 9.372 -0.588 -3.271 1.00 94.38 79 TYR A CA 1
ATOM 580 C C . TYR A 1 79 ? 8.653 -1.833 -3.798 1.00 94.38 79 TYR A C 1
ATOM 582 O O . TYR A 1 79 ? 7.893 -2.501 -3.090 1.00 94.38 79 TYR A O 1
ATOM 590 N N . GLY A 1 80 ? 8.937 -2.187 -5.047 1.00 95.12 80 GLY A N 1
ATOM 591 C CA . GLY A 1 80 ? 8.393 -3.368 -5.701 1.00 95.12 80 GLY A CA 1
ATOM 592 C C . GLY A 1 80 ? 9.191 -3.797 -6.923 1.00 95.12 80 GLY A C 1
ATOM 593 O O . GLY A 1 80 ? 10.294 -3.312 -7.174 1.00 95.12 80 GLY A O 1
ATOM 594 N N . PHE A 1 81 ? 8.605 -4.713 -7.691 1.00 95.38 81 PHE A N 1
ATOM 595 C CA . PHE A 1 81 ? 9.151 -5.172 -8.967 1.00 95.38 81 PHE A CA 1
ATOM 596 C C . PHE A 1 81 ? 8.065 -5.234 -10.035 1.00 95.38 81 PHE A C 1
ATOM 598 O O . PHE A 1 81 ? 6.944 -5.683 -9.770 1.00 95.38 81 PHE A O 1
ATOM 605 N N . ILE A 1 82 ? 8.425 -4.852 -11.257 1.00 95.50 82 ILE A N 1
ATOM 606 C CA . ILE A 1 82 ? 7.574 -4.923 -12.447 1.00 95.50 82 ILE A CA 1
ATOM 607 C C . ILE A 1 82 ? 8.172 -5.956 -13.402 1.00 95.50 82 ILE A C 1
ATOM 609 O O . ILE A 1 82 ? 9.361 -5.931 -13.697 1.00 95.50 82 ILE A O 1
ATOM 613 N N . LEU A 1 83 ? 7.362 -6.898 -13.868 1.00 94.06 83 LEU A N 1
ATOM 614 C CA . LEU A 1 83 ? 7.741 -7.835 -14.917 1.00 94.06 83 LEU A CA 1
ATOM 615 C C . LEU A 1 83 ? 7.482 -7.165 -16.268 1.00 94.06 83 LEU A C 1
ATOM 617 O O . LEU A 1 83 ? 6.319 -6.872 -16.551 1.00 94.06 83 LEU A O 1
ATOM 621 N N . PRO A 1 84 ? 8.509 -6.906 -17.089 1.00 93.62 84 PRO A N 1
ATOM 622 C CA . PRO A 1 84 ? 8.281 -6.411 -18.439 1.00 93.62 84 PRO A CA 1
ATOM 623 C C . PRO A 1 84 ? 7.531 -7.468 -19.260 1.00 93.62 84 PRO A C 1
ATOM 625 O O . PRO A 1 84 ? 7.765 -8.668 -19.094 1.00 93.62 84 PRO A O 1
ATOM 628 N N . ASP A 1 85 ? 6.620 -7.029 -20.131 1.00 91.06 85 ASP A N 1
ATOM 629 C CA . ASP A 1 85 ? 5.935 -7.938 -21.060 1.00 91.06 85 ASP A CA 1
ATOM 630 C C . ASP A 1 85 ? 6.891 -8.404 -22.179 1.00 91.06 85 ASP A C 1
ATOM 632 O O . ASP A 1 85 ? 6.780 -9.531 -22.666 1.00 91.06 85 ASP A O 1
ATOM 636 N N . GLU A 1 86 ? 7.870 -7.571 -22.542 1.00 86.50 86 GLU A N 1
ATOM 637 C CA . GLU A 1 86 ? 8.933 -7.909 -23.490 1.00 86.50 86 GLU A CA 1
ATOM 638 C C . GLU A 1 86 ? 10.129 -8.564 -22.766 1.00 86.50 86 GLU A C 1
ATOM 640 O O . GLU A 1 86 ? 10.611 -8.045 -21.757 1.00 86.50 86 GLU A O 1
ATOM 645 N N . PRO A 1 87 ? 10.644 -9.710 -23.252 1.00 72.81 87 PRO A N 1
ATOM 646 C CA . PRO A 1 87 ? 11.708 -10.448 -22.572 1.00 72.81 87 PRO A CA 1
ATOM 647 C C . PRO A 1 87 ? 13.091 -9.789 -22.642 1.00 72.81 87 PRO A C 1
ATOM 649 O O . PRO A 1 87 ? 13.951 -10.146 -21.838 1.00 72.81 87 PRO A O 1
ATOM 652 N N . GLU A 1 88 ? 13.294 -8.852 -23.572 1.00 71.38 88 GLU A N 1
ATOM 653 C CA . GLU A 1 88 ? 14.572 -8.178 -23.848 1.00 71.38 88 GLU A CA 1
ATOM 654 C C . GLU A 1 88 ? 14.544 -6.688 -23.472 1.00 71.38 88 GLU A C 1
ATOM 656 O O . GLU A 1 88 ? 15.105 -5.839 -24.162 1.00 71.38 88 GLU A O 1
ATOM 661 N N . VAL A 1 89 ? 13.901 -6.342 -22.357 1.00 71.75 89 VAL A N 1
ATOM 662 C CA . VAL A 1 89 ? 14.019 -4.983 -21.816 1.00 71.75 89 VAL A CA 1
ATOM 663 C C . VAL A 1 89 ? 15.419 -4.805 -21.227 1.00 71.75 89 VAL A C 1
ATOM 665 O O . VAL A 1 89 ? 15.819 -5.556 -20.339 1.00 71.75 89 VAL A O 1
ATOM 668 N N . VAL A 1 90 ? 16.161 -3.834 -21.776 1.00 65.62 90 VAL A N 1
ATOM 669 C CA . VAL A 1 90 ? 17.556 -3.436 -21.489 1.00 65.62 90 VAL A CA 1
ATOM 670 C C . VAL A 1 90 ? 18.174 -4.160 -20.285 1.00 65.62 90 VAL A C 1
ATOM 672 O O . VAL A 1 90 ? 18.065 -3.714 -19.149 1.00 65.62 90 VAL A O 1
ATOM 675 N N . GLY A 1 91 ? 18.839 -5.293 -20.531 1.00 64.56 91 GLY A N 1
ATOM 676 C CA . GLY A 1 91 ? 19.674 -5.980 -19.537 1.00 64.56 91 GLY A CA 1
ATOM 677 C C . GLY A 1 91 ? 18.947 -6.674 -18.376 1.00 64.56 91 GLY A C 1
ATOM 678 O O . GLY A 1 91 ? 19.626 -7.136 -17.464 1.00 64.56 91 GLY A O 1
ATOM 679 N N . VAL A 1 92 ? 17.613 -6.780 -18.388 1.00 70.56 92 VAL A N 1
ATOM 680 C CA . VAL A 1 92 ? 16.837 -7.531 -17.386 1.00 70.56 92 VAL A CA 1
ATOM 681 C C . VAL A 1 92 ? 16.066 -8.655 -18.063 1.00 70.56 92 VAL A C 1
ATOM 683 O O . VAL A 1 92 ? 15.273 -8.429 -18.971 1.00 70.56 92 VAL A O 1
ATOM 686 N N . SER A 1 93 ? 16.238 -9.886 -17.584 1.00 70.81 93 SER A N 1
ATOM 687 C CA . SER A 1 93 ? 15.382 -10.990 -18.028 1.00 70.81 93 SER A CA 1
ATOM 688 C C . SER A 1 93 ? 13.962 -10.810 -17.482 1.00 70.81 93 SER A C 1
ATOM 690 O O . SER A 1 93 ? 13.798 -10.548 -16.289 1.00 70.81 93 SER A O 1
ATOM 692 N N . ALA A 1 94 ? 12.923 -11.083 -18.282 1.00 68.81 94 ALA A N 1
ATOM 693 C CA . ALA A 1 94 ? 11.510 -11.011 -17.852 1.00 68.81 94 ALA A CA 1
ATOM 694 C C . ALA A 1 94 ? 11.160 -11.789 -16.562 1.00 68.81 94 ALA A C 1
ATOM 696 O O . ALA A 1 94 ? 10.110 -11.571 -15.965 1.00 68.81 94 ALA A O 1
ATOM 697 N N . ARG A 1 95 ? 12.021 -12.705 -16.101 1.00 73.38 95 ARG A N 1
ATOM 698 C CA . ARG A 1 95 ? 11.858 -13.437 -14.831 1.00 73.38 95 ARG A CA 1
ATOM 699 C C . ARG A 1 95 ? 12.320 -12.658 -13.595 1.00 73.38 95 ARG A C 1
ATOM 701 O O . ARG A 1 95 ? 11.769 -12.858 -12.507 1.00 73.38 95 ARG A O 1
ATOM 708 N N . GLU A 1 96 ? 13.335 -11.818 -13.752 1.00 81.06 96 GLU A N 1
ATOM 709 C CA . GLU A 1 96 ? 13.962 -11.066 -12.664 1.00 81.06 96 GLU A CA 1
ATOM 710 C C . GLU A 1 96 ? 13.086 -9.868 -12.280 1.00 81.06 96 GLU A C 1
ATOM 712 O O . GLU A 1 96 ? 12.687 -9.739 -11.118 1.00 81.06 96 GLU A O 1
ATOM 717 N N . GLY A 1 97 ? 12.621 -9.131 -13.292 1.00 89.12 97 GLY A N 1
ATOM 718 C CA . GLY A 1 97 ? 11.788 -7.942 -13.136 1.00 89.12 97 GLY A CA 1
ATOM 719 C C . GLY A 1 97 ? 12.613 -6.688 -12.847 1.00 89.12 97 GLY A C 1
ATOM 720 O O . GLY A 1 97 ? 13.731 -6.757 -12.348 1.00 89.12 97 GLY A O 1
ATOM 721 N N . VAL A 1 98 ? 12.046 -5.533 -13.171 1.00 92.62 98 VAL A N 1
ATOM 722 C CA . VAL A 1 98 ? 12.661 -4.216 -12.990 1.00 92.62 98 VAL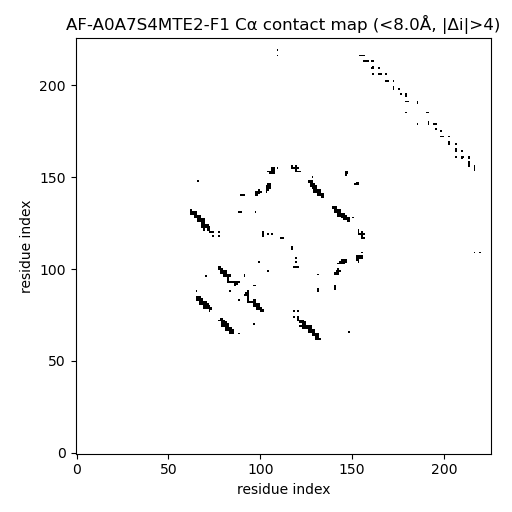 A CA 1
ATOM 723 C C . VAL A 1 98 ? 12.294 -3.675 -11.613 1.00 92.62 98 VAL A C 1
ATOM 725 O O . VAL A 1 98 ? 11.131 -3.752 -11.202 1.00 92.62 98 VAL A O 1
ATOM 728 N N . PHE A 1 99 ? 13.280 -3.142 -10.893 1.00 93.50 99 PHE A N 1
ATOM 729 C CA . PHE A 1 99 ? 13.068 -2.543 -9.579 1.00 93.50 99 PHE A CA 1
ATOM 730 C C . PHE A 1 99 ? 12.278 -1.236 -9.699 1.00 93.50 99 PHE A C 1
ATOM 732 O O . PHE A 1 99 ? 12.591 -0.392 -10.538 1.00 93.50 99 PHE A O 1
ATOM 739 N N . VAL A 1 100 ? 11.277 -1.048 -8.839 1.00 94.88 100 VAL A N 1
ATOM 740 C CA . VAL A 1 100 ? 10.505 0.197 -8.746 1.00 94.88 100 VAL A CA 1
ATOM 741 C C . VAL A 1 100 ? 10.496 0.710 -7.312 1.00 94.88 100 VAL A C 1
ATOM 743 O O . VAL A 1 100 ? 10.289 -0.049 -6.365 1.00 94.88 100 VAL A O 1
ATOM 746 N N . HIS A 1 101 ? 10.685 2.017 -7.167 1.00 94.25 101 HIS A N 1
ATOM 747 C CA . HIS A 1 101 ? 10.568 2.747 -5.911 1.00 94.25 101 HIS A CA 1
ATOM 748 C C . HIS A 1 101 ? 9.406 3.743 -5.997 1.00 94.25 101 HIS A C 1
ATOM 750 O O . HIS A 1 101 ? 9.060 4.174 -7.095 1.00 94.25 101 HIS A O 1
ATOM 756 N N . TYR A 1 102 ? 8.803 4.129 -4.868 1.00 92.75 102 TYR A N 1
ATOM 757 C CA . TYR A 1 102 ? 7.638 5.028 -4.883 1.00 92.75 102 TYR A CA 1
ATOM 758 C C . TYR A 1 102 ? 7.920 6.388 -5.544 1.00 92.75 102 TYR A C 1
ATOM 760 O O . TYR A 1 102 ? 7.069 6.886 -6.269 1.00 92.75 102 TYR A O 1
ATOM 768 N N . ASN A 1 103 ? 9.131 6.936 -5.378 1.00 91.62 103 ASN A N 1
ATOM 769 C CA . ASN A 1 103 ? 9.556 8.181 -6.043 1.00 91.62 103 ASN A CA 1
ATOM 770 C C . ASN A 1 103 ? 9.589 8.083 -7.574 1.00 91.62 103 ASN A C 1
ATOM 772 O O . ASN A 1 103 ? 9.569 9.103 -8.249 1.00 91.62 103 ASN A O 1
ATOM 776 N N . SER A 1 104 ? 9.677 6.871 -8.123 1.00 92.88 104 SER A N 1
ATOM 777 C CA . SER A 1 104 ? 9.649 6.648 -9.569 1.00 92.88 104 SER A CA 1
ATOM 778 C C . SER A 1 104 ? 8.227 6.578 -10.130 1.00 92.88 104 SER A C 1
ATOM 780 O O . SER A 1 104 ? 8.061 6.491 -11.347 1.00 92.88 104 SER A O 1
ATOM 782 N N . ILE A 1 105 ? 7.210 6.537 -9.263 1.00 94.31 105 ILE A N 1
ATOM 783 C CA . ILE A 1 105 ? 5.805 6.470 -9.652 1.00 94.31 105 ILE A CA 1
ATOM 784 C C . ILE A 1 105 ? 5.301 7.888 -9.865 1.00 94.31 105 ILE A C 1
ATOM 786 O O . ILE A 1 105 ? 5.369 8.722 -8.962 1.00 94.31 105 ILE A O 1
ATOM 790 N N . VAL A 1 106 ? 4.752 8.140 -11.047 1.00 92.00 106 VAL A N 1
ATOM 791 C CA . VAL A 1 106 ? 4.076 9.399 -11.336 1.00 92.00 106 VAL A CA 1
ATOM 792 C C . VAL A 1 106 ? 2.740 9.380 -10.603 1.00 92.00 106 VAL A C 1
ATOM 794 O O . VAL A 1 106 ? 1.876 8.539 -10.868 1.00 92.00 106 VAL A O 1
ATOM 797 N N . HIS A 1 107 ? 2.599 10.299 -9.659 1.00 88.94 107 HIS A N 1
ATOM 798 C CA . HIS A 1 107 ? 1.406 10.502 -8.853 1.00 88.94 107 HIS A CA 1
ATOM 799 C C . HIS A 1 107 ? 1.032 11.983 -8.879 1.00 88.94 107 HIS A C 1
ATOM 801 O O . HIS A 1 107 ? 1.859 12.832 -9.209 1.00 88.94 107 HIS A O 1
ATOM 807 N N . ALA A 1 108 ? -0.235 12.278 -8.600 1.00 79.12 108 ALA A N 1
ATOM 808 C CA . ALA A 1 108 ? -0.681 13.651 -8.451 1.00 79.12 108 ALA A CA 1
ATOM 809 C C . ALA A 1 108 ? -0.246 14.139 -7.068 1.00 79.12 108 ALA A C 1
ATOM 811 O O . ALA A 1 108 ? -0.442 13.418 -6.087 1.00 79.12 108 ALA A O 1
ATOM 812 N N . ASP A 1 109 ? 0.297 15.353 -7.002 1.00 71.69 109 ASP A N 1
ATOM 813 C CA . ASP A 1 109 ? 0.496 16.055 -5.738 1.00 71.69 109 ASP A CA 1
ATOM 814 C C . ASP A 1 109 ? -0.894 16.424 -5.202 1.00 71.69 109 ASP A C 1
ATOM 816 O O . ASP A 1 109 ? -1.477 17.450 -5.551 1.00 71.69 109 ASP A O 1
ATOM 820 N N . ASP A 1 110 ? -1.477 15.557 -4.378 1.00 65.94 110 ASP A N 1
ATOM 821 C CA . ASP A 1 110 ? -2.809 15.738 -3.800 1.00 65.94 110 ASP A CA 1
ATOM 822 C C . ASP A 1 110 ? -2.820 16.738 -2.623 1.00 65.94 110 ASP A C 1
ATOM 824 O O . ASP A 1 110 ? -3.823 16.874 -1.910 1.00 65.94 110 ASP A O 1
ATOM 828 N N . GLY A 1 111 ? -1.707 17.465 -2.423 1.00 64.12 111 GLY A N 1
ATOM 829 C CA . GLY A 1 111 ? -1.492 18.382 -1.299 1.00 64.12 111 GLY A CA 1
ATOM 830 C C . GLY A 1 111 ? -1.695 17.677 0.041 1.00 64.12 111 GLY A C 1
ATOM 831 O O . GLY A 1 111 ? -2.174 18.274 1.009 1.00 64.12 111 GLY A O 1
ATOM 832 N N . LEU A 1 112 ? -1.448 16.366 0.055 1.00 62.66 112 LEU A N 1
ATOM 833 C CA . LEU A 1 112 ? -1.721 15.475 1.174 1.00 62.66 112 LEU A CA 1
ATOM 834 C C . LEU A 1 112 ? -0.492 15.292 2.072 1.00 62.66 112 LEU A C 1
ATOM 836 O O . LEU A 1 112 ? -0.557 14.555 3.056 1.00 62.66 112 LEU A O 1
ATOM 840 N N . ASP A 1 113 ? 0.585 16.007 1.755 1.00 62.62 113 ASP A N 1
ATOM 841 C CA . ASP A 1 113 ? 1.883 16.040 2.425 1.00 62.62 113 ASP A CA 1
ATOM 842 C C . ASP A 1 113 ? 1.732 16.299 3.936 1.00 62.62 113 ASP A C 1
ATOM 844 O O . ASP A 1 113 ? 2.429 15.700 4.756 1.00 62.62 113 ASP A O 1
ATOM 848 N N . ASP A 1 114 ? 0.744 17.119 4.316 1.00 62.16 114 ASP A N 1
ATOM 849 C CA . ASP A 1 114 ? 0.431 17.465 5.708 1.00 62.16 114 ASP A CA 1
ATOM 850 C C . ASP A 1 114 ? -0.341 16.363 6.466 1.00 62.16 114 ASP A C 1
ATOM 852 O O . ASP A 1 114 ? -0.431 16.381 7.696 1.00 62.16 114 ASP A O 1
ATOM 856 N N . LEU A 1 115 ? -0.939 15.397 5.760 1.00 56.81 115 LEU A N 1
ATOM 857 C CA . LEU A 1 115 ? -1.876 14.414 6.328 1.00 56.81 115 LEU A CA 1
ATOM 858 C C . LEU A 1 115 ? -1.271 13.014 6.523 1.00 56.81 115 LEU A C 1
ATOM 860 O O . LEU A 1 115 ? -1.973 12.102 6.995 1.00 56.81 115 LEU A O 1
ATOM 864 N N . GLY A 1 116 ? 0.021 12.856 6.222 1.00 60.75 116 GLY A N 1
ATOM 865 C CA . GLY A 1 116 ? 0.841 11.697 6.571 1.00 60.75 116 GLY A CA 1
ATOM 866 C C . GLY A 1 116 ? 1.642 11.114 5.399 1.00 60.75 116 GLY A C 1
ATOM 867 O O . GLY A 1 116 ? 1.465 11.525 4.258 1.00 60.75 116 GLY A O 1
ATOM 868 N N . PRO A 1 117 ? 2.506 10.114 5.662 1.00 66.19 117 PRO A N 1
ATOM 869 C CA . PRO A 1 117 ? 3.377 9.495 4.663 1.00 66.19 117 PRO A CA 1
ATOM 870 C C . PRO A 1 117 ? 2.594 8.502 3.792 1.00 66.19 117 PRO A C 1
ATOM 872 O O . PRO A 1 117 ? 2.765 7.283 3.880 1.00 66.19 117 PRO A O 1
ATOM 875 N N . PHE A 1 118 ? 1.663 9.005 2.986 1.00 75.19 118 PHE A N 1
ATOM 876 C CA . PHE A 1 118 ? 0.973 8.191 1.997 1.00 75.19 118 PHE A CA 1
ATOM 877 C C . PHE A 1 118 ? 1.772 8.205 0.704 1.00 75.19 118 PHE A C 1
ATOM 879 O O . PHE A 1 118 ? 1.767 9.176 -0.036 1.00 75.19 118 PHE A O 1
ATOM 886 N N . HIS A 1 119 ? 2.466 7.103 0.440 1.00 84.56 119 HIS A N 1
ATOM 887 C CA . HIS A 1 119 ? 3.130 6.902 -0.839 1.00 84.56 119 HIS A CA 1
ATOM 888 C C . HIS A 1 119 ? 2.177 6.216 -1.824 1.00 84.56 119 HIS A C 1
ATOM 890 O O . HIS A 1 119 ? 1.426 5.314 -1.410 1.00 84.56 119 HIS A O 1
ATOM 896 N N . PRO A 1 120 ? 2.219 6.585 -3.118 1.00 89.44 120 PRO A N 1
ATOM 897 C CA . PRO A 1 120 ? 1.517 5.840 -4.150 1.00 89.44 120 PRO A CA 1
ATOM 898 C C . PRO A 1 120 ? 1.995 4.387 -4.140 1.00 89.44 120 PRO A C 1
ATOM 900 O O . PRO A 1 120 ? 3.159 4.080 -3.867 1.00 89.44 120 PRO A O 1
ATOM 903 N N . TYR A 1 121 ? 1.074 3.469 -4.413 1.00 91.81 121 TYR A N 1
ATOM 904 C CA . TYR A 1 121 ? 1.381 2.047 -4.430 1.00 91.81 121 TYR A CA 1
ATOM 905 C C . TYR A 1 121 ? 0.698 1.341 -5.592 1.00 91.81 121 TYR A C 1
ATOM 907 O O . TYR A 1 121 ? -0.375 1.731 -6.065 1.00 91.81 121 TYR A O 1
ATOM 915 N N . LEU A 1 122 ? 1.342 0.266 -6.030 1.00 93.56 122 LEU A N 1
ATOM 916 C CA . LEU A 1 122 ? 0.895 -0.569 -7.133 1.00 93.56 122 LEU A CA 1
ATOM 917 C C . LEU A 1 122 ? 0.286 -1.865 -6.602 1.00 93.56 122 LEU A C 1
ATOM 919 O O . LEU A 1 122 ? 0.739 -2.413 -5.595 1.00 93.56 122 LEU A O 1
ATOM 923 N N . VAL A 1 123 ? -0.739 -2.377 -7.276 1.00 93.75 123 VAL A N 1
ATOM 924 C CA . VAL A 1 123 ? -1.339 -3.667 -6.934 1.00 93.75 123 VAL A CA 1
ATOM 925 C C . VAL A 1 123 ? -0.746 -4.746 -7.830 1.00 93.75 123 VAL A C 1
ATOM 927 O O . VAL A 1 123 ? -0.457 -4.541 -9.007 1.00 93.75 123 VAL A O 1
ATOM 930 N N . ARG A 1 124 ? -0.537 -5.934 -7.263 1.00 95.75 124 ARG A N 1
ATOM 931 C CA . ARG A 1 124 ? -0.040 -7.086 -8.014 1.00 95.75 124 ARG A CA 1
ATOM 932 C C . ARG A 1 124 ? -0.943 -7.385 -9.214 1.00 95.75 124 ARG A C 1
ATOM 934 O O . ARG A 1 124 ? -2.151 -7.528 -9.062 1.00 95.75 124 ARG A O 1
ATOM 941 N N . GLY A 1 125 ? -0.322 -7.585 -10.372 1.00 95.12 125 GLY A N 1
ATOM 942 C CA . GLY A 1 125 ? -0.992 -7.915 -11.628 1.00 95.12 125 GLY A CA 1
ATOM 943 C C . GLY A 1 125 ? -1.457 -6.705 -12.436 1.00 95.12 125 GLY A C 1
ATOM 944 O O . GLY A 1 125 ? -1.910 -6.899 -13.561 1.00 95.12 125 GLY A O 1
ATOM 945 N N . GLU A 1 126 ? -1.319 -5.485 -11.911 1.00 95.56 126 GLU A N 1
ATOM 946 C CA . GLU A 1 126 ? -1.663 -4.277 -12.659 1.00 95.56 126 GLU A CA 1
ATOM 947 C C . GLU A 1 126 ? -0.731 -4.031 -13.831 1.00 95.56 126 GLU A C 1
ATOM 949 O O . GLU A 1 126 ? 0.461 -4.343 -13.773 1.00 95.56 126 GLU A O 1
ATOM 954 N N . ARG A 1 127 ? -1.316 -3.467 -14.887 1.00 96.38 127 ARG A N 1
ATOM 955 C CA . ARG A 1 127 ? -0.639 -3.059 -16.110 1.00 96.38 127 ARG A CA 1
ATOM 956 C C . ARG A 1 127 ? -0.051 -1.677 -15.901 1.00 96.38 127 ARG A C 1
ATOM 958 O O . ARG A 1 127 ? -0.772 -0.763 -15.504 1.00 96.38 127 ARG A O 1
ATOM 965 N N . VAL A 1 128 ? 1.235 -1.535 -16.171 1.00 96.69 128 VAL A N 1
ATOM 966 C CA . VAL A 1 128 ? 1.945 -0.270 -16.002 1.00 96.69 128 VAL A CA 1
ATOM 967 C C . VAL A 1 128 ? 2.837 0.001 -17.197 1.00 96.69 128 VAL A C 1
ATOM 969 O O . VAL A 1 128 ? 3.356 -0.930 -17.821 1.00 96.69 128 VAL A O 1
ATOM 972 N N . ARG A 1 129 ? 3.028 1.287 -17.470 1.00 95.56 129 ARG A N 1
ATOM 973 C CA . ARG A 1 129 ? 4.010 1.809 -18.409 1.00 95.56 129 ARG A CA 1
ATOM 974 C C . ARG A 1 129 ? 5.150 2.446 -17.626 1.00 95.56 129 ARG A C 1
ATOM 976 O O . ARG A 1 129 ? 4.910 3.092 -16.609 1.00 95.56 129 ARG A O 1
ATOM 983 N N . PHE A 1 130 ? 6.382 2.240 -18.068 1.00 94.81 130 PHE A N 1
ATOM 984 C CA . PHE A 1 130 ? 7.568 2.772 -17.403 1.00 94.81 130 PHE A CA 1
ATOM 985 C C . PHE A 1 130 ? 8.738 2.919 -18.375 1.00 94.81 130 PHE A C 1
ATOM 987 O O . PHE A 1 130 ? 8.823 2.196 -19.365 1.00 94.81 130 PHE A O 1
ATOM 994 N N . SER A 1 131 ? 9.675 3.811 -18.070 1.00 92.88 131 SER A N 1
ATOM 995 C CA . SER A 1 131 ? 10.989 3.852 -18.712 1.00 92.88 131 SER A CA 1
ATOM 996 C C . SER A 1 131 ? 12.014 3.108 -17.857 1.00 92.88 131 SER A C 1
ATOM 998 O O . SER A 1 131 ? 11.887 3.030 -16.633 1.00 92.88 131 SER A O 1
ATOM 1000 N N . VAL A 1 132 ? 13.031 2.524 -18.492 1.00 91.75 132 VAL A N 1
ATOM 1001 C CA . VAL A 1 132 ? 14.137 1.871 -17.780 1.00 91.75 132 VAL A CA 1
ATOM 1002 C C . VAL A 1 132 ? 15.366 2.751 -17.839 1.00 91.75 132 VAL A C 1
ATOM 1004 O O . VAL A 1 132 ? 15.842 3.096 -18.918 1.00 91.75 132 VAL A O 1
ATOM 1007 N N . GLU A 1 133 ? 15.908 3.060 -16.668 1.00 87.44 133 GLU A N 1
ATOM 1008 C CA . GLU A 1 133 ? 17.176 3.759 -16.537 1.00 87.44 133 GLU A CA 1
ATOM 1009 C C . GLU A 1 133 ? 18.156 2.917 -15.726 1.00 87.44 133 GLU A C 1
ATOM 1011 O O . GLU A 1 133 ? 17.782 2.238 -14.765 1.00 87.44 133 GLU A O 1
ATOM 1016 N N . ALA A 1 134 ? 19.428 2.961 -16.115 1.00 84.88 134 ALA A N 1
ATOM 1017 C CA . ALA A 1 134 ? 20.488 2.394 -15.301 1.00 84.88 134 ALA A CA 1
ATOM 1018 C C . ALA A 1 134 ? 20.642 3.241 -14.034 1.00 84.88 134 ALA A C 1
ATOM 1020 O O . ALA A 1 134 ? 20.600 4.475 -14.078 1.00 84.88 134 ALA A O 1
ATOM 1021 N N . ASP A 1 135 ? 20.790 2.582 -12.892 1.00 80.25 135 ASP A N 1
ATOM 1022 C CA . ASP A 1 135 ? 21.110 3.281 -11.657 1.00 80.25 135 ASP A CA 1
ATOM 1023 C C . ASP A 1 135 ? 22.549 3.813 -11.715 1.00 80.25 135 ASP A C 1
ATOM 1025 O O . ASP A 1 135 ? 23.460 3.097 -12.138 1.00 80.25 135 ASP A O 1
ATOM 1029 N N . GLU A 1 136 ? 22.767 5.055 -11.277 1.00 76.94 136 GLU A N 1
ATOM 1030 C CA . GLU A 1 136 ? 24.107 5.669 -11.249 1.00 76.94 136 GLU A CA 1
ATOM 1031 C C . GLU A 1 136 ? 25.056 4.894 -10.321 1.00 76.94 136 GLU A C 1
ATOM 1033 O O . GLU A 1 136 ? 26.262 4.826 -10.556 1.00 76.94 136 GLU A O 1
ATOM 1038 N N . ASP A 1 137 ? 24.484 4.228 -9.316 1.00 77.62 137 ASP A N 1
ATOM 1039 C CA . ASP A 1 137 ? 25.169 3.341 -8.379 1.00 77.62 137 ASP A CA 1
ATOM 1040 C C . ASP A 1 137 ? 25.641 2.014 -9.009 1.00 77.62 137 ASP A C 1
ATOM 1042 O O . ASP A 1 137 ? 26.293 1.210 -8.337 1.00 77.62 137 ASP A O 1
ATOM 1046 N N . GLY A 1 138 ? 25.265 1.718 -10.261 1.00 75.44 138 GLY A N 1
ATOM 1047 C CA . GLY A 1 138 ? 25.580 0.453 -10.937 1.00 75.44 138 GLY A CA 1
ATOM 1048 C C . GLY A 1 138 ? 24.885 -0.776 -10.335 1.00 75.44 138 GLY A C 1
ATOM 1049 O O . GLY A 1 138 ? 25.242 -1.908 -10.658 1.00 75.44 138 GLY A O 1
ATOM 1050 N N . LYS A 1 139 ? 23.895 -0.576 -9.454 1.00 75.12 139 LYS A N 1
ATOM 1051 C CA . LYS A 1 139 ? 23.175 -1.643 -8.732 1.00 75.12 139 LYS A CA 1
ATOM 1052 C C . LYS A 1 139 ? 22.127 -2.375 -9.571 1.00 75.12 139 LYS A C 1
ATOM 1054 O O . LYS A 1 139 ? 21.568 -3.364 -9.103 1.00 75.12 139 LYS A O 1
ATOM 1059 N N . GLY A 1 140 ? 21.867 -1.909 -10.788 1.00 81.19 140 GLY A N 1
ATOM 1060 C CA . GLY A 1 140 ? 20.947 -2.541 -11.724 1.00 81.19 140 GLY A CA 1
ATOM 1061 C C . GLY A 1 140 ? 20.041 -1.537 -12.423 1.00 81.19 140 GLY A C 1
ATOM 1062 O O . GLY A 1 140 ? 20.280 -0.330 -12.410 1.00 81.19 140 GLY A O 1
ATOM 1063 N N . ASN A 1 141 ? 18.996 -2.069 -13.046 1.00 88.00 141 ASN A N 1
ATOM 1064 C CA . ASN A 1 141 ? 18.027 -1.300 -13.812 1.00 88.00 141 ASN A CA 1
ATOM 1065 C C . ASN A 1 141 ? 16.838 -0.909 -12.928 1.00 88.00 141 ASN A C 1
ATOM 1067 O O . ASN A 1 141 ? 16.236 -1.759 -12.263 1.00 88.00 141 ASN A O 1
ATOM 1071 N N . ARG A 1 142 ? 16.495 0.380 -12.944 1.00 91.44 142 ARG A N 1
ATOM 1072 C CA . ARG A 1 142 ? 15.382 0.969 -12.194 1.00 91.44 142 ARG A CA 1
ATOM 1073 C C . ARG A 1 142 ? 14.314 1.482 -13.151 1.00 91.44 142 ARG A C 1
ATOM 1075 O O . ARG A 1 142 ? 14.620 2.044 -14.201 1.00 91.44 142 ARG A O 1
ATOM 1082 N N . ALA A 1 143 ? 13.058 1.286 -12.775 1.00 93.19 143 ALA A N 1
ATOM 1083 C CA . ALA A 1 143 ? 11.929 1.876 -13.469 1.00 93.19 143 ALA A CA 1
ATOM 1084 C C . ALA A 1 143 ? 11.821 3.362 -13.099 1.00 93.19 143 ALA A C 1
ATOM 1086 O O . ALA A 1 143 ? 11.989 3.730 -11.931 1.00 93.19 143 ALA A O 1
ATOM 1087 N N . GLN A 1 144 ? 11.515 4.193 -14.088 1.00 93.81 144 GLN A N 1
ATOM 1088 C CA . GLN A 1 144 ? 11.174 5.604 -13.948 1.00 93.81 144 GLN A CA 1
ATOM 1089 C C . GLN A 1 144 ? 9.874 5.916 -14.687 1.00 93.81 144 GLN A C 1
ATOM 1091 O O . GLN A 1 144 ? 9.403 5.117 -15.499 1.00 93.81 144 GLN A O 1
ATOM 1096 N N . ASN A 1 145 ? 9.282 7.068 -14.360 1.00 93.81 145 ASN A N 1
ATOM 1097 C CA . ASN A 1 145 ? 8.041 7.561 -14.956 1.00 93.81 145 ASN A CA 1
ATOM 1098 C C . ASN A 1 145 ? 6.922 6.504 -14.964 1.00 93.81 145 ASN A C 1
ATOM 1100 O O . ASN A 1 145 ? 6.220 6.324 -15.959 1.00 93.81 145 ASN A O 1
ATOM 1104 N N . VAL A 1 146 ? 6.782 5.765 -13.857 1.00 95.44 146 VAL A N 1
ATOM 1105 C CA . VAL A 1 146 ? 5.826 4.659 -13.777 1.00 95.44 146 VAL A CA 1
ATOM 1106 C C . VAL A 1 146 ? 4.409 5.218 -13.720 1.00 95.44 146 VAL A C 1
ATOM 1108 O O . VAL A 1 146 ? 4.050 5.920 -12.776 1.00 95.44 146 VAL A O 1
ATOM 1111 N N . THR A 1 147 ? 3.611 4.873 -14.721 1.00 95.56 147 THR A N 1
ATOM 1112 C CA . THR A 1 147 ? 2.203 5.253 -14.901 1.00 95.56 147 THR A CA 1
ATOM 1113 C C . THR A 1 147 ? 1.372 4.010 -15.214 1.00 95.56 147 THR A C 1
ATOM 1115 O O . THR A 1 147 ? 1.908 2.907 -15.375 1.00 95.56 147 THR A O 1
ATOM 1118 N N . PHE A 1 148 ? 0.051 4.145 -15.283 1.00 95.19 148 PHE A N 1
ATOM 1119 C CA . PHE A 1 148 ? -0.790 3.082 -15.828 1.00 95.19 148 PHE A CA 1
ATOM 1120 C C . PHE A 1 148 ? -0.593 2.927 -17.348 1.00 95.19 148 PHE A C 1
ATOM 1122 O O . PHE A 1 148 ? -0.015 3.781 -18.015 1.00 95.19 148 PHE A O 1
ATOM 1129 N N . GLU A 1 149 ? -1.042 1.802 -17.912 1.00 93.38 149 GLU A N 1
ATOM 1130 C CA . GLU A 1 149 ? -0.892 1.489 -19.348 1.00 93.38 149 GLU A CA 1
ATOM 1131 C C . GLU A 1 149 ? -1.530 2.543 -20.272 1.00 93.38 149 GLU A C 1
ATOM 1133 O O . GLU A 1 149 ? -1.024 2.815 -21.363 1.00 93.38 149 GLU A O 1
ATOM 1138 N N . ASP A 1 150 ? -2.609 3.172 -19.815 1.00 91.06 150 ASP A N 1
ATOM 1139 C CA . ASP A 1 150 ? -3.318 4.272 -20.473 1.00 91.06 150 ASP A CA 1
ATOM 1140 C C . ASP A 1 150 ? -2.598 5.629 -20.348 1.00 91.06 150 ASP A C 1
ATOM 1142 O O . ASP A 1 150 ? -3.009 6.599 -20.981 1.00 91.06 150 ASP A O 1
ATOM 1146 N N . GLY A 1 151 ? -1.502 5.696 -19.586 1.00 89.12 151 GLY A N 1
ATOM 1147 C CA . GLY A 1 151 ? -0.806 6.935 -19.239 1.00 89.12 151 GLY A CA 1
ATOM 1148 C C . GLY A 1 151 ? -1.453 7.687 -18.076 1.00 89.12 151 GLY A C 1
ATOM 1149 O O . GLY A 1 151 ? -1.001 8.780 -17.737 1.00 89.12 151 GLY A O 1
ATOM 1150 N N . SER A 1 152 ? -2.484 7.117 -17.447 1.00 90.44 152 SER A N 1
ATOM 1151 C CA . SER A 1 152 ? -3.105 7.705 -16.269 1.00 90.44 152 SER A CA 1
ATOM 1152 C C . SER A 1 152 ? -2.136 7.698 -15.092 1.00 90.44 152 SER A C 1
ATOM 1154 O O . SER A 1 152 ? -1.341 6.772 -14.883 1.00 90.44 152 SER A O 1
ATOM 1156 N N . ILE A 1 153 ? -2.232 8.757 -14.298 1.00 90.50 153 ILE A N 1
ATOM 1157 C CA . ILE A 1 153 ? -1.449 8.947 -13.085 1.00 90.50 153 ILE A CA 1
ATOM 1158 C C . ILE A 1 153 ? -1.902 7.935 -12.026 1.00 90.50 153 ILE A C 1
ATOM 1160 O O . ILE A 1 153 ? -3.093 7.640 -11.893 1.00 90.50 153 ILE A O 1
ATOM 1164 N N . VAL A 1 154 ? -0.955 7.395 -11.257 1.00 90.19 154 VAL A N 1
ATOM 1165 C CA . VAL A 1 154 ? -1.281 6.459 -10.177 1.00 90.19 154 VAL A CA 1
ATOM 1166 C C . VAL A 1 154 ? -1.817 7.250 -8.980 1.00 90.19 154 VAL A C 1
ATOM 1168 O O . VAL A 1 154 ? -1.095 8.092 -8.445 1.00 90.19 154 VAL A O 1
ATOM 1171 N N . PRO A 1 155 ? -3.052 6.990 -8.509 1.00 87.00 155 PRO A N 1
ATOM 1172 C CA . PRO A 1 155 ? -3.596 7.709 -7.370 1.00 87.00 155 PRO A CA 1
ATOM 1173 C C . PRO A 1 155 ? -2.918 7.259 -6.072 1.00 87.00 155 PRO A C 1
ATOM 1175 O O . PRO A 1 155 ? -2.701 6.063 -5.837 1.00 87.00 155 PRO A O 1
ATOM 1178 N N . THR A 1 156 ? -2.644 8.220 -5.191 1.00 85.31 156 THR A N 1
ATOM 1179 C CA . THR A 1 156 ? -2.086 7.978 -3.852 1.00 85.31 156 THR A CA 1
ATOM 1180 C C . THR A 1 156 ? -3.058 7.177 -2.980 1.00 85.31 156 THR A C 1
ATOM 1182 O O . THR A 1 156 ? -2.672 6.235 -2.275 1.00 85.31 156 THR A O 1
ATOM 1185 N N . ILE A 1 157 ? -4.352 7.499 -3.070 1.00 85.69 157 ILE A N 1
ATOM 1186 C CA . ILE A 1 157 ? -5.437 6.805 -2.376 1.00 85.69 157 ILE A CA 1
ATOM 1187 C C . ILE A 1 157 ? -6.327 6.112 -3.406 1.00 85.69 157 ILE A C 1
ATOM 1189 O O . ILE A 1 157 ? -6.823 6.718 -4.348 1.00 85.69 157 ILE A O 1
ATOM 1193 N N . ARG A 1 158 ? -6.536 4.809 -3.218 1.00 85.19 158 ARG A N 1
ATOM 1194 C CA . ARG A 1 158 ? -7.348 3.977 -4.112 1.00 85.19 158 ARG A CA 1
ATOM 1195 C C . ARG A 1 158 ? -8.738 3.741 -3.547 1.00 85.19 158 ARG A C 1
ATOM 1197 O O . ARG A 1 158 ? -8.916 3.708 -2.327 1.00 85.19 158 ARG A O 1
ATOM 1204 N N . SER A 1 159 ? -9.676 3.444 -4.445 1.00 83.12 159 SER A N 1
ATOM 1205 C CA . SER A 1 159 ? -11.030 3.029 -4.087 1.00 83.12 159 SER A CA 1
ATOM 1206 C C . SER A 1 159 ? -11.009 1.853 -3.105 1.00 83.12 159 SER A C 1
ATOM 1208 O O . SER A 1 159 ? -10.349 0.838 -3.351 1.00 83.12 159 SER A O 1
ATOM 1210 N N . GLY A 1 160 ? -11.748 1.967 -2.006 1.00 82.56 160 GLY A N 1
ATOM 1211 C CA . GLY A 1 160 ? -11.817 0.955 -0.956 1.00 82.56 160 GLY A CA 1
ATOM 1212 C C . GLY A 1 160 ? -10.752 1.089 0.135 1.00 82.56 160 GLY A C 1
ATOM 1213 O O . GLY A 1 160 ? -10.718 0.245 1.038 1.00 82.56 160 GLY A O 1
ATOM 1214 N N . TYR A 1 161 ? -9.919 2.134 0.107 1.00 84.31 161 TYR A N 1
ATOM 1215 C CA . TYR A 1 161 ? -8.997 2.453 1.198 1.00 84.31 161 TYR A CA 1
ATOM 1216 C C . TYR A 1 161 ? -9.747 2.660 2.521 1.00 84.31 161 TYR A C 1
ATOM 1218 O O . TYR A 1 161 ? -9.435 1.992 3.514 1.00 84.31 161 TYR A O 1
ATOM 1226 N N . ALA A 1 162 ? -10.789 3.495 2.526 1.00 86.56 162 ALA A N 1
ATOM 1227 C CA . ALA A 1 162 ? -11.606 3.755 3.704 1.00 86.56 162 ALA A CA 1
ATOM 1228 C C . ALA A 1 162 ? -12.287 2.476 4.197 1.00 86.56 162 ALA A C 1
ATOM 1230 O O . ALA A 1 162 ? -12.297 2.199 5.394 1.00 86.56 162 ALA A O 1
ATOM 1231 N N . LYS A 1 163 ? -12.752 1.613 3.284 1.00 90.25 163 LYS A N 1
ATOM 1232 C CA . LYS A 1 163 ? -13.324 0.302 3.634 1.00 90.25 163 LYS A CA 1
ATOM 1233 C C . LYS A 1 163 ? -12.315 -0.593 4.365 1.00 90.25 163 LYS A C 1
ATOM 1235 O O . LYS A 1 163 ? -12.680 -1.272 5.328 1.00 90.25 163 LYS A O 1
ATOM 1240 N N . GLY A 1 164 ? -11.056 -0.604 3.923 1.00 87.12 164 GLY A N 1
ATOM 1241 C CA . GLY A 1 164 ? -9.970 -1.343 4.570 1.00 87.12 164 GLY A CA 1
ATOM 1242 C C . GLY A 1 164 ? -9.659 -0.820 5.973 1.00 87.12 164 GLY A C 1
ATO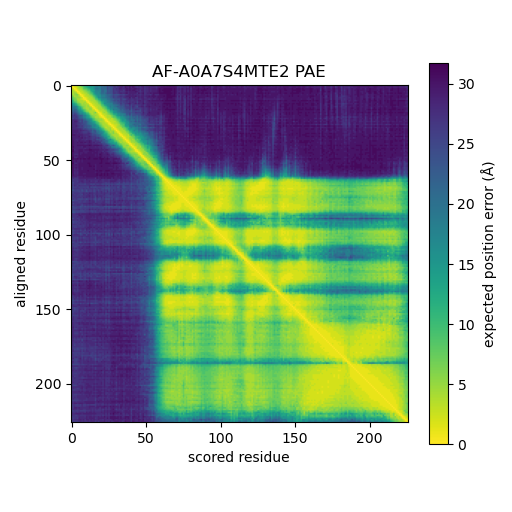M 1243 O O . GLY A 1 164 ? -9.601 -1.606 6.924 1.00 87.12 164 GLY A O 1
ATOM 1244 N N . ILE A 1 165 ? -9.541 0.504 6.114 1.00 87.50 165 ILE A N 1
ATOM 1245 C CA . ILE A 1 165 ? -9.341 1.167 7.409 1.00 87.50 165 ILE A CA 1
ATOM 1246 C C . ILE A 1 165 ? -10.520 0.885 8.339 1.00 87.50 165 ILE A C 1
ATOM 1248 O O . ILE A 1 165 ? -10.313 0.386 9.442 1.00 87.50 165 ILE A O 1
ATOM 1252 N N . ALA A 1 166 ? -11.755 1.083 7.881 1.00 90.19 166 ALA A N 1
ATOM 1253 C CA . ALA A 1 166 ? -12.959 0.821 8.659 1.00 90.19 166 ALA A CA 1
ATOM 1254 C C . ALA A 1 166 ? -13.031 -0.623 9.152 1.00 90.19 166 ALA A C 1
ATOM 1256 O O . ALA A 1 166 ? -13.361 -0.863 10.313 1.00 90.19 166 ALA A O 1
ATOM 1257 N N . LYS A 1 167 ? -12.671 -1.596 8.309 1.00 93.56 167 LYS A N 1
ATOM 1258 C CA . LYS A 1 167 ? -12.598 -3.002 8.719 1.00 93.56 167 LYS A CA 1
ATOM 1259 C C . LYS A 1 167 ? -11.566 -3.211 9.829 1.00 93.56 167 LYS A C 1
ATOM 1261 O O . LYS A 1 167 ? -11.897 -3.820 10.843 1.00 93.56 167 LYS A O 1
ATOM 1266 N N . SER A 1 168 ? -10.344 -2.707 9.655 1.00 89.12 168 SER A N 1
ATOM 1267 C CA . SER A 1 168 ? -9.269 -2.857 10.646 1.00 89.12 168 SER A CA 1
ATOM 1268 C C . SER A 1 168 ? -9.607 -2.164 11.970 1.00 89.12 168 SER A C 1
ATOM 1270 O O . SER A 1 168 ? -9.430 -2.752 13.037 1.00 89.12 168 SER A O 1
ATOM 1272 N N . LYS A 1 169 ? -10.171 -0.954 11.918 1.00 92.94 169 LYS A N 1
ATOM 1273 C CA . LYS A 1 169 ? -10.573 -0.192 13.103 1.00 92.94 169 LYS A CA 1
ATOM 1274 C C . LYS A 1 169 ? -11.733 -0.853 13.847 1.00 92.94 169 LYS A C 1
ATOM 1276 O O . LYS A 1 169 ? -11.655 -0.991 15.062 1.00 92.94 169 LYS A O 1
ATOM 1281 N N . LYS A 1 170 ? -12.739 -1.383 13.140 1.00 93.56 170 LYS A N 1
ATOM 1282 C CA . LYS A 1 170 ? -13.820 -2.184 13.748 1.00 93.56 170 LYS A CA 1
ATOM 1283 C C . LYS A 1 170 ? -13.301 -3.459 14.417 1.00 93.56 170 LYS A C 1
ATOM 1285 O O . LYS A 1 170 ? -13.760 -3.802 15.501 1.00 93.56 170 LYS A O 1
ATOM 1290 N N . GLN A 1 171 ? -12.335 -4.146 13.803 1.00 94.75 171 GLN A N 1
ATOM 1291 C CA . GLN A 1 171 ? -11.698 -5.320 14.413 1.00 94.75 171 GLN A CA 1
ATOM 1292 C C . GLN A 1 171 ? -10.931 -4.951 15.686 1.00 94.75 171 GLN A C 1
ATOM 1294 O O . GLN A 1 171 ? -11.065 -5.635 16.697 1.00 94.75 171 GLN A O 1
ATOM 1299 N N . ARG A 1 172 ? -10.174 -3.847 15.656 1.00 93.44 172 ARG A N 1
ATOM 1300 C CA . ARG A 1 172 ? -9.456 -3.339 16.831 1.00 93.44 172 ARG A CA 1
ATOM 1301 C C . ARG A 1 172 ? -10.414 -2.923 17.947 1.00 93.44 172 ARG A C 1
ATOM 1303 O O . ARG A 1 172 ? -10.165 -3.268 19.094 1.00 93.44 172 ARG A O 1
ATOM 1310 N N . LEU A 1 173 ? -11.513 -2.247 17.608 1.00 96.19 173 LEU A N 1
ATOM 1311 C CA . LEU A 1 173 ? -12.567 -1.899 18.558 1.00 96.19 173 LEU A CA 1
ATOM 1312 C C . LEU A 1 173 ? -13.138 -3.155 19.223 1.00 96.19 173 LEU A C 1
ATOM 1314 O O . LEU A 1 173 ? -13.243 -3.186 20.439 1.00 96.19 173 LEU A O 1
ATOM 1318 N N . GLY A 1 174 ? -13.435 -4.210 18.458 1.00 95.44 174 GLY A N 1
ATOM 1319 C CA . GLY A 1 174 ? -13.913 -5.478 19.019 1.00 95.44 174 GLY A CA 1
ATOM 1320 C C . GLY A 1 174 ? -12.966 -6.082 20.064 1.00 95.44 174 GLY A C 1
ATOM 1321 O O . GLY A 1 174 ? -13.435 -6.561 21.091 1.00 95.44 174 GLY A O 1
ATOM 1322 N N . GLY A 1 175 ? -11.650 -6.004 19.833 1.00 95.50 175 GLY A N 1
ATOM 1323 C CA . GLY A 1 175 ? -10.641 -6.406 20.820 1.00 95.50 175 GLY A CA 1
ATOM 1324 C C . GLY A 1 175 ? -10.681 -5.545 22.084 1.00 95.50 175 GLY A C 1
ATOM 1325 O O . GLY A 1 175 ? -10.816 -6.080 23.175 1.00 95.50 175 GLY A O 1
ATOM 1326 N N . LEU A 1 176 ? -10.683 -4.216 21.928 1.00 94.88 176 LEU A N 1
ATOM 1327 C CA . LEU A 1 176 ? -10.757 -3.279 23.058 1.00 94.88 176 LEU A CA 1
ATOM 1328 C C . LEU A 1 176 ? -12.018 -3.479 23.906 1.00 94.88 176 LEU A C 1
ATOM 1330 O O . LEU A 1 176 ? -11.957 -3.417 25.127 1.00 94.88 176 LEU A O 1
ATOM 1334 N N . LEU A 1 177 ?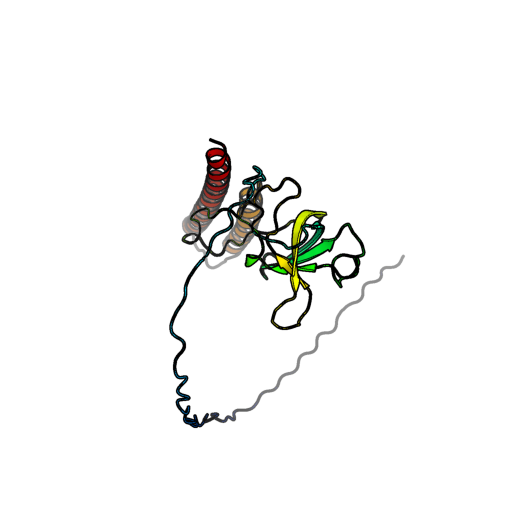 -13.163 -3.735 23.269 1.00 96.00 177 LEU A N 1
ATOM 1335 C CA . LEU A 1 177 ? -14.413 -3.999 23.979 1.00 96.00 177 LEU A CA 1
ATOM 1336 C C . LEU A 1 177 ? -14.329 -5.278 24.816 1.00 96.00 177 LEU A C 1
ATOM 1338 O O . LEU A 1 177 ? -14.831 -5.301 25.936 1.00 96.00 177 LEU A O 1
ATOM 1342 N N . LEU A 1 178 ? -13.695 -6.329 24.289 1.00 96.38 178 LEU A N 1
ATOM 1343 C CA . LEU A 1 178 ? -13.492 -7.571 25.032 1.00 96.38 178 LEU A CA 1
ATOM 1344 C C . LEU A 1 178 ? -12.554 -7.358 26.225 1.00 96.38 178 LEU A C 1
ATOM 1346 O O . LEU A 1 178 ? -12.831 -7.868 27.310 1.00 96.38 178 LEU A O 1
ATOM 1350 N N . ASP A 1 179 ? -11.495 -6.572 26.033 1.00 95.50 179 ASP A N 1
ATOM 1351 C CA . ASP A 1 179 ? -10.561 -6.208 27.098 1.00 95.50 179 ASP A CA 1
ATOM 1352 C C . ASP A 1 179 ? -11.279 -5.426 28.208 1.00 95.50 179 ASP A C 1
ATOM 1354 O O . ASP A 1 179 ? -11.129 -5.758 29.379 1.00 95.50 179 ASP A O 1
ATOM 1358 N N . PHE A 1 180 ? -12.136 -4.458 27.856 1.00 95.12 180 PHE A N 1
ATOM 1359 C CA . PHE A 1 180 ? -12.918 -3.693 28.836 1.00 95.12 180 PHE A CA 1
ATOM 1360 C C . PHE A 1 180 ? -13.899 -4.555 29.631 1.00 95.12 180 PHE A C 1
ATOM 1362 O O . PHE A 1 180 ? -14.076 -4.329 30.822 1.00 95.12 180 PHE A O 1
ATOM 1369 N N . ILE A 1 181 ? -14.542 -5.532 28.987 1.00 94.69 181 ILE A N 1
ATOM 1370 C CA . ILE A 1 181 ? -15.476 -6.451 29.657 1.00 94.69 181 ILE A CA 1
ATOM 1371 C C . ILE A 1 181 ? -14.731 -7.421 30.584 1.00 94.69 181 ILE A C 1
ATOM 1373 O O . ILE A 1 181 ? -15.285 -7.857 31.589 1.00 94.69 181 ILE A O 1
ATOM 1377 N N . SER A 1 182 ? -13.491 -7.771 30.242 1.00 95.00 182 SER A N 1
ATOM 1378 C CA . SER A 1 182 ? -12.672 -8.715 31.011 1.00 95.00 182 SER A CA 1
ATOM 1379 C C . SER A 1 182 ? -11.914 -8.052 32.167 1.00 95.00 182 SER A C 1
ATOM 1381 O O . SER A 1 182 ? -11.306 -8.749 32.976 1.00 95.00 182 SER A O 1
ATOM 1383 N N . ASP A 1 183 ? -11.911 -6.721 32.233 1.00 94.31 183 ASP A N 1
ATOM 1384 C CA . ASP A 1 183 ? -11.190 -5.953 33.240 1.00 94.31 183 ASP A CA 1
ATOM 1385 C C . ASP A 1 183 ? -11.967 -5.910 34.565 1.00 94.31 183 ASP A C 1
ATOM 1387 O O . ASP A 1 183 ? -12.916 -5.145 34.736 1.00 94.31 183 ASP A O 1
ATOM 1391 N N . GLU A 1 184 ? -11.527 -6.717 35.532 1.00 93.88 184 GLU A N 1
ATOM 1392 C CA . GLU A 1 184 ? -12.100 -6.764 36.884 1.00 93.88 184 GLU A CA 1
ATOM 1393 C C . GLU A 1 184 ? -11.908 -5.457 37.675 1.00 93.88 184 GLU A C 1
ATOM 1395 O O . GLU A 1 184 ? -12.529 -5.273 38.723 1.00 93.88 184 GLU A O 1
ATOM 1400 N N . SER A 1 185 ? -11.046 -4.540 37.212 1.00 92.75 185 SER A N 1
ATOM 1401 C CA . SER A 1 185 ? -10.810 -3.267 37.901 1.00 92.75 185 SER A CA 1
ATOM 1402 C C . SER A 1 185 ? -11.938 -2.251 37.710 1.00 92.75 185 SER A C 1
ATOM 1404 O O . SER A 1 185 ? -12.037 -1.301 38.490 1.00 92.75 185 SER A O 1
ATOM 1406 N N . VAL A 1 186 ? -12.811 -2.448 36.717 1.00 85.06 186 VAL A N 1
ATOM 1407 C CA . VAL A 1 186 ? -13.937 -1.551 36.438 1.00 85.06 186 VAL A CA 1
ATOM 1408 C C . VAL A 1 186 ? -15.076 -1.843 37.409 1.00 85.06 186 VAL A C 1
ATOM 1410 O O . VAL A 1 186 ? -15.734 -2.875 37.334 1.00 85.06 186 VAL A O 1
ATOM 1413 N N . GLN A 1 187 ? -15.307 -0.922 38.345 1.00 84.25 187 GLN A N 1
ATOM 1414 C CA . GLN A 1 187 ? -16.201 -1.176 39.483 1.00 84.25 187 GLN A CA 1
ATOM 1415 C C . GLN A 1 187 ? -17.674 -0.881 39.195 1.00 84.25 187 GLN A C 1
ATOM 1417 O O . GLN A 1 187 ? -18.544 -1.343 39.932 1.00 84.25 187 GLN A O 1
ATOM 1422 N N . THR A 1 188 ? -17.969 -0.080 38.168 1.00 96.06 188 THR A N 1
ATOM 1423 C CA . THR A 1 188 ? -19.333 0.378 37.880 1.00 96.06 188 THR A CA 1
ATOM 1424 C C . THR A 1 188 ? -19.673 0.240 36.403 1.00 96.06 188 THR A C 1
ATOM 1426 O O . THR A 1 188 ? -18.848 0.519 35.530 1.00 96.06 188 THR A O 1
ATOM 1429 N N . ASP A 1 189 ? -20.925 -0.122 36.126 1.00 95.38 189 ASP A N 1
ATOM 1430 C CA . ASP A 1 189 ? -21.454 -0.197 34.761 1.00 95.38 189 ASP A CA 1
ATOM 1431 C C . ASP A 1 189 ? -21.339 1.152 34.031 1.00 95.38 189 ASP A C 1
ATOM 1433 O O . ASP A 1 189 ? -21.121 1.191 32.820 1.00 95.38 189 ASP A O 1
ATOM 1437 N N . GLU A 1 190 ? -21.436 2.273 34.756 1.00 96.19 190 GLU A N 1
ATOM 1438 C CA . GLU A 1 190 ? -21.288 3.614 34.179 1.00 96.19 190 GLU A CA 1
ATOM 1439 C C . GLU A 1 190 ? -19.872 3.872 33.651 1.00 96.19 190 GLU A C 1
ATOM 1441 O O . GLU A 1 190 ? -19.718 4.422 32.557 1.00 96.19 190 GLU A O 1
ATOM 1446 N N . GLU A 1 191 ? -18.837 3.440 34.377 1.00 94.62 191 GLU A N 1
ATOM 1447 C CA . GLU A 1 191 ? -17.449 3.575 33.931 1.00 94.62 191 GLU A CA 1
ATOM 1448 C C . GLU A 1 191 ? -17.177 2.708 32.692 1.00 94.62 191 GLU A C 1
ATOM 1450 O O . GLU A 1 191 ? -16.580 3.183 31.719 1.00 94.62 191 GLU A O 1
ATOM 1455 N N . LEU A 1 192 ? -17.673 1.464 32.683 1.00 95.44 192 LEU A N 1
ATOM 1456 C CA . LEU A 1 192 ? -17.564 0.565 31.531 1.00 95.44 192 LEU A CA 1
ATOM 1457 C C . LEU A 1 192 ? -18.231 1.171 30.289 1.00 95.44 192 LEU A C 1
ATOM 1459 O O . LEU A 1 192 ? -17.622 1.254 29.220 1.00 95.44 192 LEU A O 1
ATOM 1463 N N . LEU A 1 193 ? -19.474 1.641 30.427 1.00 95.81 193 LEU A N 1
ATOM 1464 C CA . LEU A 1 193 ? -20.214 2.282 29.338 1.00 95.81 193 LEU A CA 1
ATOM 1465 C C . LEU A 1 193 ? -19.533 3.567 28.853 1.00 95.81 193 LEU A C 1
ATOM 1467 O O . LEU A 1 193 ? -19.566 3.858 27.652 1.00 95.81 193 LEU A O 1
ATOM 1471 N N . GLY A 1 194 ? -18.892 4.312 29.757 1.00 96.56 194 GLY A N 1
ATOM 1472 C CA . GLY A 1 194 ? -18.052 5.460 29.428 1.00 96.56 194 GLY A CA 1
ATOM 1473 C C . GLY A 1 194 ? -16.908 5.081 28.485 1.00 96.56 194 GLY A C 1
ATOM 1474 O O . GLY A 1 194 ? -16.808 5.646 27.393 1.00 96.56 194 GLY A O 1
ATOM 1475 N N . LYS A 1 195 ? -16.115 4.063 28.850 1.00 95.94 195 LYS A N 1
ATOM 1476 C CA . LYS A 1 195 ? -14.983 3.564 28.042 1.00 95.94 195 LYS A CA 1
ATOM 1477 C C . LYS A 1 195 ? -15.428 3.039 26.675 1.00 95.94 195 LYS A C 1
ATOM 1479 O O . LYS A 1 195 ? -14.818 3.357 25.653 1.00 95.94 195 LYS A O 1
ATOM 1484 N N . ILE A 1 196 ? -16.529 2.285 26.633 1.00 96.38 196 ILE A N 1
ATOM 1485 C CA . ILE A 1 196 ? -17.110 1.770 25.383 1.00 96.38 196 ILE A CA 1
ATOM 1486 C C . ILE A 1 196 ? -17.504 2.924 24.455 1.00 96.38 196 ILE A C 1
ATOM 1488 O O . ILE A 1 196 ? -17.187 2.899 23.263 1.00 96.38 196 ILE A O 1
ATOM 1492 N N . ARG A 1 197 ? -18.183 3.945 24.992 1.00 97.25 197 ARG A N 1
ATOM 1493 C CA . ARG A 1 197 ? -18.620 5.107 24.211 1.00 97.25 197 ARG A CA 1
ATOM 1494 C C . ARG A 1 197 ? -17.431 5.886 23.661 1.00 97.25 197 ARG A C 1
ATOM 1496 O O . ARG A 1 197 ? -17.442 6.230 22.483 1.00 97.25 197 ARG A O 1
ATOM 1503 N N . GLU A 1 198 ? -16.421 6.148 24.485 1.00 96.62 198 GLU A N 1
ATOM 1504 C CA . GLU A 1 198 ? -15.211 6.861 24.070 1.00 96.62 198 GLU A CA 1
ATOM 1505 C C . GLU A 1 198 ? -14.490 6.126 22.931 1.00 96.62 198 GLU A C 1
ATOM 1507 O O . GLU A 1 198 ? -14.228 6.715 21.879 1.00 96.62 198 GLU A O 1
ATOM 1512 N N . ALA A 1 199 ? -14.257 4.819 23.088 1.00 95.88 199 ALA A N 1
ATOM 1513 C CA . ALA A 1 199 ? -13.609 4.001 22.067 1.00 95.88 199 ALA A CA 1
ATOM 1514 C C . ALA A 1 199 ? -14.422 3.943 20.761 1.00 95.88 199 ALA A C 1
ATOM 1516 O O . ALA A 1 199 ? -13.852 4.011 19.666 1.00 95.88 199 ALA A O 1
ATOM 1517 N N . ALA A 1 200 ? -15.752 3.856 20.860 1.00 96.56 200 ALA A N 1
ATOM 1518 C CA . ALA A 1 200 ? -16.641 3.856 19.703 1.00 96.56 200 ALA A CA 1
ATOM 1519 C C . ALA A 1 200 ? -16.620 5.198 18.955 1.00 96.56 200 ALA A C 1
ATOM 1521 O O . ALA A 1 200 ? -16.488 5.208 17.731 1.00 96.56 200 ALA A O 1
ATOM 1522 N N . VAL A 1 201 ? -16.699 6.326 19.672 1.00 97.44 201 VAL A N 1
ATOM 1523 C CA . VAL A 1 201 ? -16.645 7.671 19.074 1.00 97.44 201 VAL A CA 1
ATOM 1524 C C . VAL A 1 201 ? -15.291 7.913 18.416 1.00 97.44 201 VAL A C 1
ATOM 1526 O O . VAL A 1 201 ? -15.248 8.332 17.262 1.00 97.44 201 VAL A O 1
ATOM 1529 N N . SER A 1 202 ? -14.193 7.590 19.103 1.00 94.94 202 SER A N 1
ATOM 1530 C CA . SER A 1 202 ? -12.839 7.708 18.551 1.00 94.94 202 SER A CA 1
ATOM 1531 C C . SER A 1 202 ? -12.687 6.899 17.257 1.00 94.94 202 SER A C 1
ATOM 1533 O O . SER A 1 202 ? -12.257 7.430 16.233 1.00 94.94 202 SER A O 1
ATOM 1535 N N . THR A 1 203 ? -13.147 5.644 17.262 1.00 94.31 203 THR A N 1
ATOM 1536 C CA . THR A 1 203 ? -13.136 4.777 16.075 1.00 94.31 203 THR A CA 1
ATOM 1537 C C . THR A 1 203 ? -13.970 5.363 14.935 1.00 94.31 203 THR A C 1
ATOM 1539 O O . THR A 1 203 ? -13.543 5.338 13.782 1.00 94.31 203 THR A O 1
ATOM 1542 N N . GLN A 1 204 ? -15.156 5.895 15.238 1.00 95.1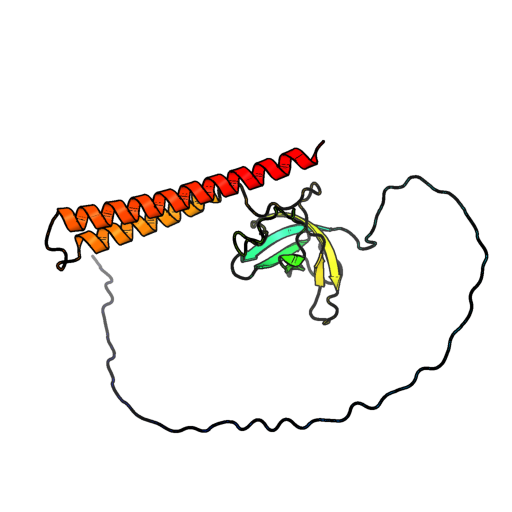2 204 GLN A N 1
ATOM 1543 C CA . GLN A 1 204 ? -16.035 6.480 14.231 1.00 95.12 204 GLN A CA 1
ATOM 1544 C C . GLN A 1 204 ? -15.402 7.712 13.577 1.00 95.12 204 GLN A C 1
ATOM 1546 O O . GLN A 1 204 ? -15.448 7.826 12.356 1.00 95.12 204 GLN A O 1
ATOM 1551 N N . VAL A 1 205 ? -14.769 8.590 14.362 1.00 96.31 205 VAL A N 1
ATOM 1552 C CA . VAL A 1 205 ? -14.061 9.773 13.848 1.00 96.31 205 VAL A CA 1
ATOM 1553 C C . VAL A 1 205 ? -12.953 9.366 12.877 1.00 96.31 205 VAL A C 1
ATOM 1555 O O . VAL A 1 205 ? -12.868 9.915 11.782 1.00 96.31 205 VAL A O 1
ATOM 1558 N N . GLU A 1 206 ? -12.135 8.370 13.222 1.00 92.19 206 GLU A N 1
ATOM 1559 C CA . GLU A 1 206 ? -11.068 7.895 12.331 1.00 92.19 206 GLU A CA 1
ATOM 1560 C C . GLU A 1 206 ? -11.601 7.304 11.017 1.00 92.19 206 GLU A C 1
ATOM 1562 O O . GLU A 1 206 ? -10.980 7.475 9.967 1.00 92.19 206 GLU A O 1
ATOM 1567 N N . ILE A 1 207 ? -12.741 6.607 11.065 1.00 92.81 207 ILE A N 1
ATOM 1568 C CA . ILE A 1 207 ? -13.392 6.058 9.869 1.00 92.81 207 ILE A CA 1
ATOM 1569 C C . ILE A 1 207 ? -13.907 7.188 8.982 1.00 92.81 207 ILE A C 1
ATOM 1571 O O . ILE A 1 207 ? -13.595 7.200 7.794 1.00 92.81 207 ILE A O 1
ATOM 1575 N N . THR A 1 208 ? -14.629 8.151 9.557 1.00 92.88 208 THR A N 1
ATOM 1576 C CA . THR A 1 208 ? -15.151 9.305 8.818 1.00 92.88 208 THR A CA 1
ATOM 1577 C C . THR A 1 208 ? -14.019 10.097 8.162 1.00 92.88 208 THR A C 1
ATOM 1579 O O . THR A 1 208 ? -14.086 10.394 6.974 1.00 92.88 208 THR A O 1
ATOM 1582 N N . LEU A 1 209 ? -12.921 10.352 8.883 1.00 90.81 209 LEU A N 1
ATOM 1583 C CA . LEU A 1 209 ? -11.747 11.025 8.317 1.00 90.81 209 LEU A CA 1
ATOM 1584 C C . LEU A 1 209 ? -11.113 10.232 7.163 1.00 90.81 209 LEU A C 1
ATOM 1586 O O . LEU A 1 209 ? -10.599 10.825 6.217 1.00 90.81 209 LEU A O 1
ATOM 1590 N N . ALA A 1 210 ? -11.120 8.897 7.218 1.00 87.56 210 ALA A N 1
ATOM 1591 C CA . ALA A 1 210 ? -10.622 8.071 6.119 1.00 87.56 210 ALA A CA 1
ATOM 1592 C C . ALA A 1 210 ? -11.535 8.136 4.882 1.00 87.56 210 ALA A C 1
ATOM 1594 O O . ALA A 1 210 ? -11.026 8.180 3.762 1.00 87.56 210 ALA A O 1
ATOM 1595 N N . GLU A 1 211 ? -12.856 8.169 5.077 1.00 91.19 211 GLU A N 1
ATOM 1596 C CA . GLU A 1 211 ? -13.847 8.334 4.004 1.00 91.19 211 GLU A CA 1
ATOM 1597 C C . GLU A 1 211 ? -13.735 9.712 3.339 1.00 91.19 211 GLU A C 1
ATOM 1599 O O . GLU A 1 211 ? -13.723 9.803 2.112 1.00 91.19 211 GLU A O 1
ATOM 1604 N N . GLU A 1 212 ? -13.571 10.776 4.127 1.00 90.12 212 GLU A N 1
ATOM 1605 C CA . GLU A 1 212 ? -13.355 12.134 3.614 1.00 90.12 212 GLU A CA 1
ATOM 1606 C C . GLU A 1 212 ? -12.059 12.246 2.804 1.00 90.12 212 GLU A C 1
ATOM 1608 O O . GLU A 1 212 ? -12.041 12.889 1.755 1.00 90.12 212 GLU A O 1
ATOM 1613 N N . ARG A 1 213 ? -10.981 11.582 3.242 1.00 84.06 213 ARG A N 1
ATOM 1614 C CA . ARG A 1 213 ? -9.712 11.532 2.495 1.00 84.06 213 ARG A CA 1
ATOM 1615 C C . ARG A 1 213 ? -9.857 10.810 1.161 1.00 84.06 213 ARG A C 1
ATOM 1617 O O . ARG A 1 213 ? -9.363 11.304 0.153 1.00 84.06 213 ARG A O 1
ATOM 1624 N N . GLU A 1 214 ? -10.538 9.664 1.148 1.00 86.25 214 GLU A N 1
ATOM 1625 C CA . GLU A 1 214 ? -10.822 8.941 -0.096 1.00 86.25 214 GLU A CA 1
ATOM 1626 C C . GLU A 1 214 ? -11.663 9.810 -1.039 1.00 86.25 214 GLU A C 1
ATOM 1628 O O . GLU A 1 214 ? -11.308 9.965 -2.205 1.00 86.25 214 GLU A O 1
ATOM 1633 N N . LYS A 1 215 ? -12.702 10.475 -0.524 1.00 87.56 215 LYS A N 1
ATOM 1634 C CA . LYS A 1 215 ? -13.525 11.397 -1.311 1.00 87.56 215 LYS A CA 1
ATOM 1635 C C . LYS A 1 215 ? -12.705 12.549 -1.907 1.00 87.56 215 LYS A C 1
ATOM 1637 O O . LYS A 1 215 ? -12.782 12.770 -3.111 1.00 87.56 215 LYS A O 1
ATOM 1642 N N . LYS A 1 216 ? -11.876 13.224 -1.102 1.00 84.75 216 LYS A N 1
ATOM 1643 C CA . LYS A 1 216 ? -11.018 14.328 -1.564 1.00 84.75 216 LYS A CA 1
ATOM 1644 C C . LYS A 1 216 ? -10.051 13.875 -2.664 1.00 84.75 216 LYS A C 1
ATOM 1646 O O . LYS A 1 216 ? -9.876 14.583 -3.647 1.00 84.75 216 LYS A O 1
ATOM 1651 N N . SER A 1 217 ? -9.463 12.683 -2.532 1.00 78.19 217 SER A N 1
ATOM 1652 C CA . SER A 1 217 ? -8.546 12.145 -3.549 1.00 78.19 217 SER A CA 1
ATOM 1653 C C . SER A 1 217 ? -9.228 11.844 -4.889 1.00 78.19 217 SER A C 1
ATOM 1655 O O . SER A 1 217 ? -8.607 11.982 -5.939 1.00 78.19 217 SER A O 1
ATOM 1657 N N . LEU A 1 218 ? -10.512 11.471 -4.863 1.00 80.44 218 LEU A N 1
ATOM 1658 C CA . LEU A 1 218 ? -11.292 11.221 -6.074 1.00 80.44 218 LEU A CA 1
ATOM 1659 C C . LEU A 1 218 ? -11.704 12.530 -6.761 1.00 80.44 218 LEU A C 1
ATOM 1661 O O . LEU A 1 218 ? -11.656 12.598 -7.984 1.00 80.44 218 LEU A O 1
ATOM 1665 N N . GLU A 1 219 ? -12.049 13.573 -6.002 1.00 80.38 219 GLU A N 1
ATOM 1666 C CA . GLU A 1 219 ? -12.419 14.886 -6.559 1.00 80.38 219 GLU A CA 1
ATOM 1667 C C . GLU A 1 219 ? -11.242 15.569 -7.285 1.00 80.38 219 GLU A C 1
ATOM 1669 O O . GLU A 1 219 ? -11.424 16.117 -8.369 1.00 80.38 219 GLU A O 1
ATOM 1674 N N . VAL A 1 220 ? -10.010 15.455 -6.769 1.00 71.44 220 VAL A N 1
ATOM 1675 C CA . VAL A 1 220 ? -8.811 16.009 -7.440 1.00 71.44 220 VAL A CA 1
ATOM 1676 C C . VAL A 1 220 ? -8.568 15.363 -8.813 1.00 71.44 220 VAL A C 1
ATOM 1678 O O . VAL A 1 220 ? -8.064 16.009 -9.729 1.00 71.44 220 VAL A O 1
ATOM 1681 N N . SER A 1 221 ? -8.960 14.097 -8.989 1.00 64.44 221 SER A N 1
ATOM 1682 C CA . SER A 1 221 ? -8.779 13.393 -10.264 1.00 64.44 221 SER A CA 1
ATOM 1683 C C . SER A 1 221 ? -9.734 13.856 -11.373 1.00 64.44 221 SER A C 1
ATOM 1685 O O . SER A 1 221 ? -9.406 13.694 -12.547 1.00 64.44 221 SER A O 1
ATOM 1687 N N . SER A 1 222 ? -10.885 14.452 -11.033 1.00 67.94 222 SER A N 1
ATOM 1688 C CA . SER A 1 222 ? -11.860 14.935 -12.022 1.00 67.94 222 SER A CA 1
ATOM 1689 C C . SER A 1 222 ? -11.543 16.322 -12.587 1.00 67.94 222 SER A C 1
ATOM 1691 O O . SER A 1 222 ? -11.806 16.547 -13.765 1.00 67.94 222 SER A O 1
ATOM 1693 N N . ASP A 1 223 ? -10.933 17.216 -11.804 1.00 66.81 223 ASP A N 1
ATOM 1694 C CA . ASP A 1 223 ? -10.680 18.610 -12.221 1.00 66.81 223 ASP A CA 1
ATOM 1695 C C . ASP A 1 223 ? -9.506 18.756 -13.208 1.00 66.81 223 ASP A C 1
ATOM 1697 O O . ASP A 1 223 ? -9.329 19.803 -13.819 1.00 66.81 223 ASP A O 1
ATOM 1701 N N . SER A 1 224 ? -8.697 17.710 -13.408 1.00 56.16 224 SER A N 1
ATOM 1702 C CA . SER A 1 224 ? -7.554 17.746 -14.341 1.00 56.16 224 SER A CA 1
ATOM 1703 C C . SER A 1 224 ? -7.937 17.520 -15.816 1.00 56.16 224 SER A C 1
ATOM 1705 O O . SER A 1 224 ? -7.051 17.406 -16.662 1.00 56.16 224 SER A O 1
ATOM 1707 N N . LEU A 1 225 ? -9.233 17.397 -16.130 1.00 55.12 225 LEU A N 1
ATOM 1708 C CA . LEU A 1 225 ? -9.744 17.107 -17.479 1.00 55.12 225 LEU A CA 1
ATOM 1709 C C . LEU A 1 225 ? -10.455 18.294 -18.161 1.00 55.12 225 LEU A C 1
ATOM 1711 O O . LEU A 1 225 ? -10.940 18.121 -19.282 1.00 55.12 225 LEU A O 1
ATOM 1715 N N . GLU A 1 226 ? -10.500 19.472 -17.529 1.00 48.88 226 GLU A N 1
ATOM 1716 C CA . GLU A 1 226 ? -11.003 20.735 -18.114 1.00 48.88 226 GLU A CA 1
ATOM 1717 C C . GLU A 1 226 ? -9.865 21.707 -18.464 1.00 48.88 226 GLU A C 1
ATOM 1719 O O . GLU A 1 226 ? -9.968 22.357 -19.533 1.00 48.88 226 GLU A O 1
#

pLDDT: mean 76.1, std 20.21, range [35.25, 97.44]

Organism: NCBI:txid265563

InterPro domains:
  IPR002059 Cold-shock protein Csp, DNA-binding [PF00313] (67-147)
  IPR002059 Cold-shock protein Csp, DNA-binding [PS51857] (65-148)
  IPR011129 Cold-shock domain [SM00357] (67-149)
  IPR012340 Nucleic acid-binding, OB-fold [G3DSA:2.40.50.140] (66-151)
  IPR012340 Nucleic acid-binding, OB-fold [SSF50249] (58-152)

Secondary structure (DSSP, 8-state):
------------------------------PPPPP---------------------------SPEEEEEEEEEETTTTEEEEEESSTTSTT--TTT-EEEEGGGB-----S-GGG------PPTT-EEEEEEEE-TTSS-EEEEEEEETTSPPPPSS-TTHHHHHHHHHHHHHHHHHHHHHH-TT---HHHHHHHHHHHHHHHHHHHHHHHHHHHHHHHHHHGGG-